Protein AF-A0A172ZGM7-F1 (afdb_monomer)

Nearest PDB structures (foldseek):
  8orq-assembly1_B  TM=3.230E-01  e=8.496E-01  Pyrococcus furiosus DSM 3638
  8cro-assembly1_B  TM=3.079E-01  e=9.493E-01  Pyrococcus furiosus DSM 3638
  8rth-assembly1_A  TM=3.636E-01  e=2.575E+00  Trypanosoma brucei
  8p2i-assembly1_B  TM=3.150E-01  e=1.653E+00  Pyrococcus furiosus DSM 3638
  4fjc-assembly1_A  TM=3.738E-01  e=5.010E+00  Saccharomyces cerevisiae S288C

Foldseek 3Di:
DDDDDDDDDFDWDWDWKFFDDVATEIDTWTATLLQWIPPVATAHLVVVLVCLVVVRIFLDDDAQGWYHFPPFAIKGFHDWDWDDHSVRVSVVSVVRSCVSHVPSPNRDDQDPVNVVVCVVVVNTDDDDDWDWDAPDPVDRDTFTWDWGWWWFDDPNAIETWIWIQTLVQWIWTDAPVDIDIDGLVCLVVCVVVVRTFRAFDDFHWYAYGNTGITGIHGDDDGDGPVSVNVVSVVRNVVSNVVVVVVD

Sequence (247 aa):
MHKISRQKTIEGTTIPGFISNGEYMYINVHIFEDGMVNCWELVDMQGLSQKIELGWLTASVPERESILVFDLGSFRVLGGKWNYDQDGYYERIVNILHDLNPSMTNIYKMTLEEKMKMEQRRIIPLAEPEDFYVPSEEDYTPVRGDGSFIFMRREQQNYLVYLTVYQDGRIKCESTVFEEIFHIHELHDLFMEGVFFTEIHTPLRVVFDHLGEADIVSHGYAVNIEQKYDQLQAIYRRLNQKQDSKE

Secondary structure (DSSP, 8-state):
-----------EEEEEEEEESSSEEEEEEEEETTSEEESSSEEEHHHHHHHHHTTSEES---TT-EEEETTTEEEEEEEEEES--HHHHHHHHHHHHHHH-TT--S-----HHHHHHHHHHTPPP-----EEE-S-TTS--PEEEEEEEEEEEETTEEEEEEEEEETTSEEEEEETTEEEEEETTTHHHHHHTTSEE---SS-EEEEETTTEEEEEEEEEEE--HHHHHHHHHHHHHHHHHTTTT--

Solvent-accessible surface area (backbone atoms only — not comparable to full-atom values): 13807 Å² total; per-residue (Å²): 131,92,84,86,88,86,87,82,91,77,62,64,52,72,47,67,36,26,41,46,77,98,50,33,34,54,41,70,32,36,40,28,45,37,41,39,33,36,71,100,46,52,31,27,60,68,54,47,50,52,36,29,76,72,48,37,40,34,46,65,72,60,68,75,41,49,42,35,36,71,90,30,33,25,29,31,30,74,42,68,53,56,70,33,56,63,68,54,43,51,52,50,52,52,51,51,38,35,73,66,22,77,82,70,60,77,57,52,73,83,48,70,68,56,52,54,52,26,60,78,66,70,54,77,63,82,76,84,88,71,48,64,48,66,89,36,89,91,56,84,58,68,47,49,30,49,67,51,52,43,35,37,51,54,99,92,43,34,32,54,34,52,38,36,37,24,53,89,37,44,30,42,39,58,48,94,87,50,77,48,79,49,44,64,87,49,51,65,55,38,44,76,74,53,34,36,52,51,76,44,94,55,79,38,66,33,33,38,53,85,31,31,36,33,31,31,28,60,43,91,54,58,42,51,63,67,61,48,52,52,49,58,54,47,48,42,52,49,52,53,55,58,56,78,75,74,119

Structure (mmCIF, N/CA/C/O backbone):
data_AF-A0A172ZGM7-F1
#
_entry.id   AF-A0A172ZGM7-F1
#
loop_
_atom_site.group_PDB
_atom_site.id
_atom_site.type_symbol
_atom_site.label_atom_id
_atom_site.label_alt_id
_atom_site.label_comp_id
_atom_site.label_asym_id
_atom_site.label_entity_id
_atom_site.label_seq_id
_atom_site.pdbx_PDB_ins_code
_atom_site.Cartn_x
_atom_site.Cartn_y
_atom_site.Cartn_z
_atom_site.occupancy
_atom_site.B_iso_or_equiv
_atom_site.auth_seq_id
_atom_site.auth_comp_id
_atom_site.auth_asym_id
_atom_site.auth_atom_id
_atom_site.pdbx_PDB_model_num
ATOM 1 N N . MET A 1 1 ? -9.416 10.442 40.006 1.00 76.31 1 MET A N 1
ATOM 2 C CA . MET A 1 1 ? -10.268 9.361 39.463 1.00 76.31 1 MET A CA 1
ATOM 3 C C . MET A 1 1 ? -9.382 8.290 38.857 1.00 76.31 1 MET A C 1
ATOM 5 O O . MET A 1 1 ? -8.377 8.640 38.247 1.00 76.31 1 MET A O 1
ATOM 9 N N . HIS A 1 2 ? -9.742 7.021 39.048 1.00 91.12 2 HIS A N 1
ATOM 10 C CA . HIS A 1 2 ? -9.129 5.888 38.354 1.00 91.12 2 HIS A CA 1
ATOM 11 C C . HIS A 1 2 ? -9.406 5.988 36.842 1.00 91.12 2 HIS A C 1
ATOM 13 O O . HIS A 1 2 ? -10.467 6.475 36.452 1.00 91.12 2 HIS A O 1
ATOM 19 N N . LYS A 1 3 ? -8.442 5.598 36.002 1.00 90.50 3 LYS A N 1
ATOM 20 C CA . LYS A 1 3 ? -8.537 5.664 34.535 1.00 90.50 3 LYS A CA 1
ATOM 21 C C . LYS A 1 3 ? -8.511 4.244 33.970 1.00 90.50 3 LYS A C 1
ATOM 23 O O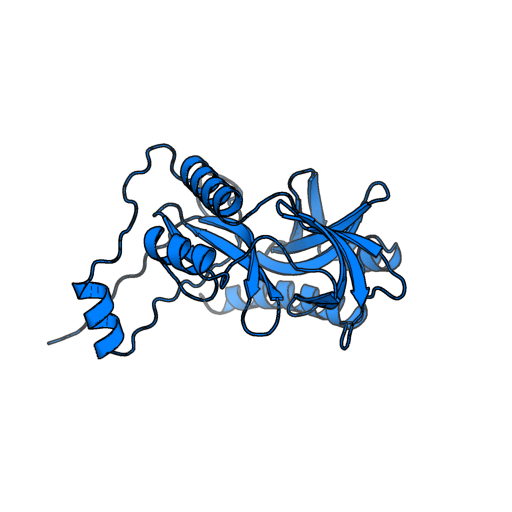 . LYS A 1 3 ? -7.691 3.449 34.412 1.00 90.50 3 LYS A O 1
ATOM 28 N N . ILE A 1 4 ? -9.371 3.970 32.993 1.00 93.19 4 ILE A N 1
ATOM 29 C CA . ILE A 1 4 ? -9.484 2.689 32.278 1.00 93.19 4 ILE A CA 1
ATOM 30 C C . ILE A 1 4 ? -9.528 2.946 30.763 1.00 93.19 4 ILE A C 1
ATOM 32 O O . ILE A 1 4 ? -9.848 4.063 30.348 1.00 93.19 4 ILE A O 1
ATOM 36 N N . SER A 1 5 ? -9.227 1.935 29.947 1.00 86.38 5 SER A N 1
ATOM 37 C CA . SER A 1 5 ? -9.270 1.994 28.477 1.00 86.38 5 SER A CA 1
ATOM 38 C C . SER A 1 5 ? -9.872 0.716 27.874 1.00 86.38 5 SER A C 1
ATOM 40 O O . SER A 1 5 ? -9.925 -0.322 28.531 1.00 86.38 5 SER A O 1
ATOM 42 N N . ARG A 1 6 ? -10.342 0.804 26.622 1.00 89.69 6 ARG A N 1
ATOM 43 C CA . ARG A 1 6 ? -10.829 -0.316 25.795 1.00 89.69 6 ARG A CA 1
ATOM 44 C C . ARG A 1 6 ? -10.191 -0.218 24.407 1.00 89.69 6 ARG A C 1
ATOM 46 O O . ARG A 1 6 ? -10.051 0.892 23.902 1.00 89.69 6 ARG A O 1
ATOM 53 N N . GLN A 1 7 ? -9.866 -1.353 23.793 1.00 86.25 7 GLN A N 1
ATOM 54 C CA . GLN A 1 7 ? -9.440 -1.456 22.391 1.00 86.25 7 GLN A CA 1
ATOM 55 C C . GLN A 1 7 ? -10.556 -2.081 21.534 1.00 86.25 7 GLN A C 1
ATOM 57 O O . GLN A 1 7 ? -11.406 -2.804 22.058 1.00 86.25 7 GLN A O 1
ATOM 62 N N . LYS A 1 8 ? -10.588 -1.763 20.236 1.00 89.38 8 LYS A N 1
ATOM 63 C CA . LYS A 1 8 ? -11.513 -2.332 19.244 1.00 89.38 8 LYS A CA 1
ATOM 64 C C . LYS A 1 8 ? -10.731 -2.585 17.951 1.00 89.38 8 LYS A C 1
ATOM 66 O O . LYS A 1 8 ? -10.010 -1.690 17.525 1.00 89.38 8 LYS A O 1
ATOM 71 N N . THR A 1 9 ? -10.915 -3.755 17.344 1.00 90.69 9 THR A N 1
ATOM 72 C CA . THR A 1 9 ? -10.462 -4.047 15.975 1.00 90.69 9 THR A CA 1
ATOM 73 C C . THR A 1 9 ? -11.501 -3.546 14.978 1.00 90.69 9 THR A C 1
ATOM 75 O O . THR A 1 9 ? -12.703 -3.700 15.210 1.00 90.69 9 THR A O 1
ATOM 78 N N . ILE A 1 10 ? -11.033 -2.911 13.910 1.00 94.69 10 ILE A N 1
ATOM 79 C CA . ILE A 1 10 ? -11.851 -2.398 12.812 1.00 94.69 10 ILE A CA 1
ATOM 80 C C . ILE A 1 10 ? -11.187 -2.896 11.537 1.00 94.69 10 ILE A C 1
ATOM 82 O O . ILE A 1 10 ? -9.993 -2.662 11.348 1.00 94.69 10 ILE A O 1
ATOM 86 N N . GLU A 1 11 ? -11.932 -3.634 10.723 1.00 95.06 11 GLU A N 1
ATOM 87 C CA . GLU A 1 11 ? -11.411 -4.150 9.463 1.00 95.06 11 GLU A CA 1
ATOM 88 C C . GLU A 1 11 ? -11.269 -3.032 8.434 1.00 95.06 11 GLU A C 1
ATOM 90 O O . GLU A 1 11 ? -11.879 -1.964 8.530 1.00 95.06 11 GLU A O 1
ATOM 95 N N . GLY A 1 12 ? -10.416 -3.265 7.450 1.00 96.69 12 GLY A N 1
ATOM 96 C CA . GLY A 1 12 ? -10.124 -2.289 6.427 1.00 96.69 12 GLY A CA 1
ATOM 97 C C . GLY A 1 12 ? -9.372 -2.906 5.267 1.00 96.69 12 GLY A C 1
ATOM 98 O O . GLY A 1 12 ? -9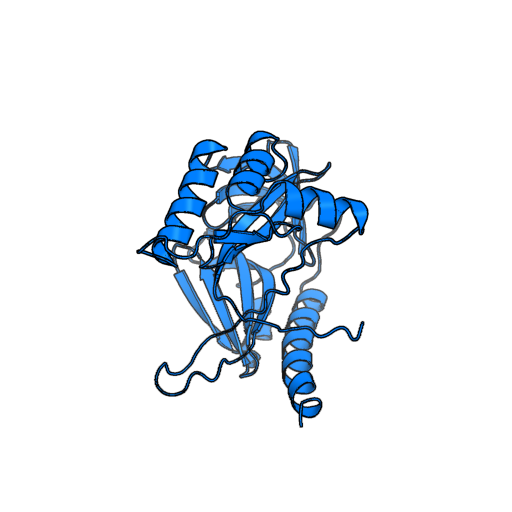.078 -4.097 5.249 1.00 96.69 12 GLY A O 1
ATOM 99 N N . THR A 1 13 ? -9.051 -2.063 4.302 1.00 96.31 13 THR A N 1
ATOM 100 C CA . THR A 1 13 ? -8.233 -2.419 3.145 1.00 96.31 13 THR A CA 1
ATOM 101 C C . THR A 1 13 ? -7.257 -1.294 2.839 1.00 96.31 13 THR A C 1
ATOM 103 O O . THR A 1 13 ? -7.209 -0.280 3.544 1.00 96.31 13 THR A O 1
ATOM 106 N N . THR A 1 14 ? -6.469 -1.456 1.786 1.00 96.38 14 THR A N 1
ATOM 107 C CA . THR A 1 14 ? -5.496 -0.463 1.354 1.00 96.38 14 THR A CA 1
ATOM 108 C C . THR A 1 14 ? -5.728 -0.024 -0.078 1.00 96.38 14 THR A C 1
ATOM 110 O O . THR A 1 14 ? -6.121 -0.811 -0.932 1.00 96.38 14 THR A O 1
ATOM 113 N N . ILE A 1 15 ? -5.411 1.235 -0.351 1.00 97.00 15 ILE A N 1
ATOM 114 C CA . ILE A 1 15 ? -5.156 1.737 -1.700 1.00 97.00 15 ILE A CA 1
ATOM 115 C C . ILE A 1 15 ? -3.797 2.440 -1.691 1.00 97.00 15 ILE A C 1
ATOM 117 O O . ILE A 1 15 ? -3.478 3.123 -0.715 1.00 97.00 15 ILE A O 1
ATOM 121 N N . PRO A 1 16 ? -2.963 2.299 -2.725 1.00 97.69 16 PRO A N 1
ATOM 122 C CA . PRO A 1 16 ? -1.724 3.057 -2.786 1.00 97.69 16 PRO A CA 1
ATOM 123 C C . PRO A 1 16 ? -1.977 4.556 -2.953 1.00 97.69 16 PRO A C 1
ATOM 125 O O . PRO A 1 16 ? -2.944 4.973 -3.583 1.00 97.69 16 PRO A O 1
ATOM 128 N N . GLY A 1 17 ? -1.058 5.367 -2.434 1.00 98.12 17 GLY A N 1
ATOM 129 C CA . GLY A 1 17 ? -1.036 6.815 -2.618 1.00 98.12 17 GLY A CA 1
ATOM 130 C C . GLY A 1 17 ? 0.344 7.401 -2.338 1.00 98.12 17 GLY A C 1
ATOM 131 O O . GLY A 1 17 ? 1.245 6.706 -1.867 1.00 98.12 17 GLY A O 1
ATOM 132 N N . PHE A 1 18 ? 0.508 8.694 -2.608 1.00 98.44 18 PHE A N 1
ATOM 133 C CA . PHE A 1 18 ? 1.742 9.426 -2.333 1.00 98.44 18 PHE A CA 1
ATOM 134 C C . PHE A 1 18 ? 1.519 10.489 -1.261 1.00 98.44 18 PHE A C 1
ATOM 136 O O . PHE A 1 18 ? 0.657 11.354 -1.421 1.00 98.44 18 PHE A O 1
ATOM 143 N N . ILE A 1 19 ? 2.329 10.476 -0.202 1.00 98.12 19 ILE A N 1
ATOM 144 C CA . ILE A 1 19 ? 2.449 11.627 0.699 1.00 98.12 19 ILE A CA 1
ATOM 145 C C . ILE A 1 19 ? 3.439 12.617 0.092 1.00 98.12 19 ILE A C 1
ATOM 147 O O . ILE A 1 19 ? 4.590 12.260 -0.139 1.00 98.12 19 ILE A O 1
ATOM 151 N N . SER A 1 20 ? 2.999 13.850 -0.146 1.00 96.44 20 SER A N 1
ATOM 152 C CA . SER A 1 20 ? 3.825 14.958 -0.624 1.00 96.44 20 SER A CA 1
ATOM 153 C C . SER A 1 20 ? 4.220 15.847 0.553 1.00 96.44 20 SER A C 1
ATOM 155 O O . SER A 1 20 ? 3.434 16.660 1.043 1.00 96.44 20 SER A O 1
ATOM 157 N N . ASN A 1 21 ? 5.455 15.680 1.025 1.00 90.94 21 ASN A N 1
ATOM 158 C CA . ASN A 1 21 ? 6.019 16.469 2.124 1.00 90.94 21 ASN A CA 1
ATOM 159 C C . ASN A 1 21 ? 7.475 16.859 1.823 1.00 90.94 21 ASN A C 1
ATOM 161 O O . ASN A 1 21 ? 8.400 16.522 2.559 1.00 90.94 21 ASN A O 1
ATOM 165 N N . GLY A 1 22 ? 7.683 17.511 0.676 1.00 85.88 22 GLY A N 1
ATOM 166 C CA . GLY A 1 22 ? 9.006 17.825 0.117 1.00 85.88 22 GLY A CA 1
ATOM 167 C C . GLY A 1 22 ? 9.574 16.724 -0.786 1.00 85.88 22 GLY A C 1
ATOM 168 O O . GLY A 1 22 ? 10.311 17.029 -1.715 1.00 85.88 22 GLY A O 1
ATOM 169 N N . GLU A 1 23 ? 9.164 15.476 -0.563 1.00 89.19 23 GLU A N 1
ATOM 170 C CA . GLU A 1 23 ? 9.349 14.319 -1.449 1.00 89.19 23 GLU A CA 1
ATOM 171 C C . GLU A 1 23 ? 8.001 13.591 -1.604 1.00 89.19 23 GLU A C 1
ATOM 173 O O . GLU A 1 23 ? 7.101 13.803 -0.786 1.00 89.19 23 GLU A O 1
ATOM 178 N N . TYR A 1 24 ? 7.857 12.734 -2.625 1.00 97.38 24 TYR A N 1
ATOM 179 C CA . TYR A 1 24 ? 6.651 11.921 -2.832 1.00 97.38 24 TYR A CA 1
ATOM 180 C C . TYR A 1 24 ? 6.865 10.512 -2.284 1.00 97.38 24 TYR A C 1
ATOM 182 O O . TYR A 1 24 ? 7.533 9.688 -2.904 1.00 97.38 24 TYR A O 1
ATOM 190 N N . MET A 1 25 ? 6.296 10.219 -1.120 1.00 97.75 25 MET A N 1
ATOM 191 C CA . MET A 1 25 ? 6.455 8.926 -0.455 1.00 97.75 25 MET A CA 1
ATOM 192 C C . MET A 1 25 ? 5.313 7.985 -0.822 1.00 97.75 25 MET A C 1
ATOM 194 O O . MET A 1 25 ? 4.167 8.263 -0.477 1.00 97.75 25 MET A O 1
ATOM 198 N N . TYR A 1 26 ? 5.624 6.877 -1.496 1.00 98.12 26 TYR A N 1
ATOM 199 C CA . TYR A 1 26 ? 4.646 5.844 -1.832 1.00 98.12 26 TYR A CA 1
ATOM 200 C C . TYR A 1 26 ? 4.264 5.054 -0.582 1.00 98.12 26 TYR A C 1
ATOM 202 O O . TYR A 1 26 ? 5.131 4.518 0.114 1.00 98.12 26 TYR A O 1
ATOM 210 N N . ILE A 1 27 ? 2.968 4.995 -0.295 1.00 97.12 27 ILE A N 1
ATOM 211 C CA . ILE A 1 27 ? 2.421 4.350 0.895 1.00 97.12 27 ILE A CA 1
ATOM 212 C C . ILE A 1 27 ? 1.175 3.540 0.553 1.00 97.12 27 ILE A C 1
ATOM 214 O O . ILE A 1 27 ? 0.461 3.855 -0.397 1.00 97.12 27 ILE A O 1
ATOM 218 N N . ASN A 1 28 ? 0.866 2.564 1.403 1.00 96.88 28 ASN A N 1
ATOM 219 C CA . ASN A 1 28 ? -0.489 2.043 1.520 1.00 96.88 28 ASN A CA 1
ATOM 220 C C . ASN A 1 28 ? -1.313 3.023 2.367 1.00 96.88 28 ASN A C 1
ATOM 222 O O . ASN A 1 28 ? -1.002 3.274 3.535 1.00 96.88 28 ASN A O 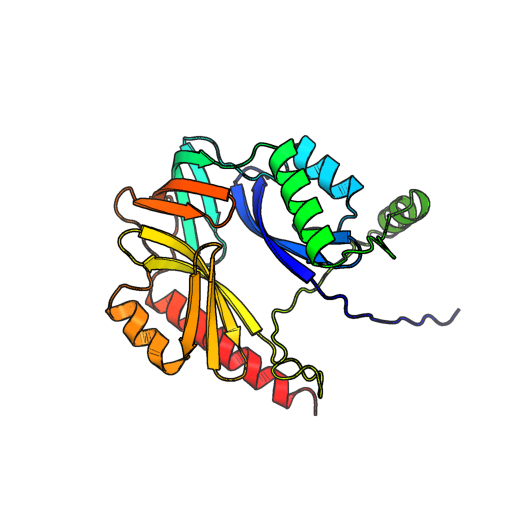1
ATOM 226 N N . VAL A 1 29 ? -2.352 3.606 1.775 1.00 97.94 29 VAL A N 1
ATOM 227 C CA . VAL A 1 29 ? -3.388 4.355 2.489 1.00 97.94 29 VAL A CA 1
ATOM 228 C C . VAL A 1 29 ? -4.387 3.343 3.029 1.00 97.94 29 VAL A C 1
ATOM 230 O O . VAL A 1 29 ? -5.054 2.665 2.252 1.00 97.94 29 VAL A O 1
ATOM 233 N N . HIS A 1 30 ? -4.491 3.238 4.351 1.00 98.06 30 HIS A N 1
ATOM 234 C CA . HIS A 1 30 ? -5.395 2.280 4.990 1.00 98.06 30 HIS A CA 1
ATOM 235 C C . HIS A 1 30 ? -6.773 2.911 5.158 1.00 98.06 30 HIS A C 1
ATOM 237 O O . HIS A 1 30 ? -6.877 4.010 5.703 1.00 98.06 30 HIS A O 1
ATOM 243 N N . ILE A 1 31 ? -7.814 2.219 4.712 1.00 98.25 31 ILE A N 1
ATOM 244 C CA . ILE A 1 31 ? -9.210 2.651 4.762 1.00 98.25 31 ILE A CA 1
ATOM 245 C C . ILE A 1 31 ? -9.958 1.651 5.633 1.00 98.25 31 ILE A C 1
ATOM 247 O O . ILE A 1 31 ? -9.987 0.466 5.312 1.00 98.25 31 ILE A O 1
ATOM 251 N N . PHE A 1 32 ? -10.549 2.120 6.726 1.00 97.94 32 PHE A N 1
ATOM 252 C CA . PHE A 1 32 ? -11.284 1.283 7.670 1.00 97.94 32 PHE A CA 1
ATOM 253 C C . PHE A 1 32 ? -12.793 1.340 7.407 1.00 97.94 32 PHE A C 1
ATOM 255 O O . PHE A 1 32 ? -13.307 2.352 6.927 1.00 97.94 32 PHE A O 1
ATOM 262 N N . GLU A 1 33 ? -13.519 0.273 7.753 1.00 97.56 33 GLU A N 1
ATOM 263 C CA . GLU A 1 33 ? -14.978 0.164 7.553 1.00 97.56 33 GLU A CA 1
ATOM 264 C C . GLU A 1 33 ? -15.785 1.269 8.263 1.00 97.56 33 GLU A C 1
ATOM 266 O O . GLU A 1 33 ? -16.913 1.576 7.87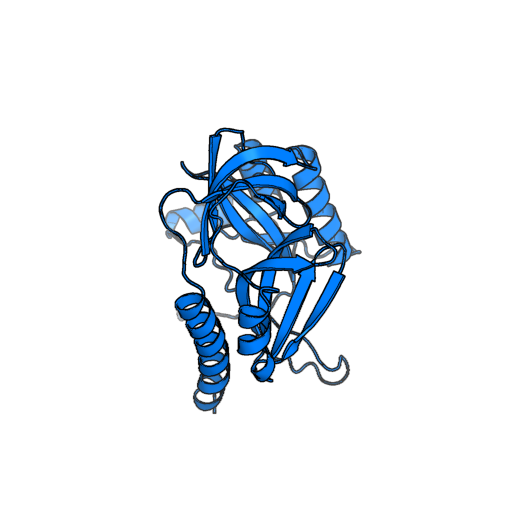5 1.00 97.56 33 GLU A O 1
ATOM 271 N N . ASP A 1 34 ? -15.217 1.900 9.293 1.00 97.31 34 ASP A N 1
ATOM 272 C CA . ASP A 1 34 ? -15.822 3.022 10.012 1.00 97.31 34 ASP A CA 1
ATOM 273 C C . ASP A 1 34 ? -15.545 4.381 9.346 1.00 97.31 34 ASP A C 1
ATOM 275 O O . ASP A 1 34 ? -15.881 5.424 9.902 1.00 97.31 34 ASP A O 1
ATOM 279 N N . GLY A 1 35 ? -14.944 4.399 8.155 1.00 97.38 35 GLY A N 1
ATOM 280 C CA . GLY A 1 35 ? -14.632 5.611 7.400 1.00 97.38 35 GLY A CA 1
ATOM 281 C C . GLY A 1 35 ? -13.478 6.434 7.967 1.00 97.38 35 GLY A C 1
ATOM 282 O O . GLY A 1 35 ? -13.289 7.584 7.561 1.00 97.38 35 GLY A O 1
ATOM 283 N N . MET A 1 36 ? -12.698 5.869 8.891 1.00 97.44 36 MET A N 1
ATOM 284 C CA . MET A 1 36 ? -11.391 6.414 9.234 1.00 97.44 36 MET A CA 1
ATOM 285 C C . MET A 1 36 ? -10.357 5.991 8.190 1.00 97.44 36 MET A C 1
ATOM 287 O O . MET A 1 36 ? -10.395 4.884 7.655 1.00 97.44 36 MET A O 1
ATOM 291 N N . VAL A 1 37 ? -9.401 6.874 7.911 1.00 97.94 37 VAL A N 1
ATOM 292 C CA . VAL A 1 37 ? -8.335 6.640 6.933 1.00 97.94 37 VAL A CA 1
ATOM 293 C C . VAL A 1 37 ? -6.988 6.981 7.551 1.00 97.94 37 VAL A C 1
ATOM 295 O O . VAL A 1 37 ? -6.816 8.054 8.128 1.00 97.94 37 VAL A O 1
ATOM 298 N N . ASN A 1 38 ? -6.021 6.071 7.438 1.00 97.25 38 ASN A N 1
ATOM 299 C CA . ASN A 1 38 ? -4.657 6.272 7.914 1.00 97.25 38 ASN A CA 1
ATOM 300 C C . ASN A 1 38 ? -3.708 6.548 6.742 1.00 97.25 38 ASN A C 1
ATOM 302 O O . ASN A 1 38 ? -3.380 5.649 5.964 1.00 97.25 38 ASN A O 1
ATOM 306 N N . CYS A 1 39 ? -3.232 7.790 6.662 1.00 95.12 39 CYS A N 1
ATOM 307 C CA . CYS A 1 39 ? -2.254 8.272 5.682 1.00 95.12 39 CYS A CA 1
ATOM 308 C C . CYS A 1 39 ? -1.133 9.047 6.409 1.00 95.12 39 CYS A C 1
ATOM 310 O O . CYS A 1 39 ? -1.024 10.267 6.295 1.00 95.12 39 CYS A O 1
ATOM 312 N N . TRP A 1 40 ? -0.359 8.314 7.228 1.00 91.25 40 TRP A N 1
ATOM 313 C CA . TRP A 1 40 ? 0.532 8.761 8.329 1.00 91.25 40 TRP A CA 1
ATOM 314 C C . TRP A 1 40 ? -0.166 9.273 9.583 1.00 91.25 40 TRP A C 1
ATOM 316 O O . TRP A 1 40 ? 0.369 9.142 10.682 1.00 91.25 40 TRP A O 1
ATOM 326 N N . GLU A 1 41 ? -1.356 9.833 9.427 1.00 90.06 41 GLU A N 1
ATOM 327 C CA . GLU A 1 41 ? -2.224 10.218 10.528 1.00 90.06 41 GLU A CA 1
ATOM 328 C C . GLU A 1 41 ? -3.603 9.619 10.295 1.00 90.06 41 GLU A C 1
ATOM 330 O O . GLU A 1 41 ? -4.075 9.547 9.154 1.00 90.06 41 GLU A O 1
ATOM 335 N N . LEU A 1 42 ? -4.252 9.217 11.385 1.00 95.00 42 LEU A N 1
ATOM 336 C CA . LEU A 1 42 ? -5.616 8.722 11.347 1.00 95.00 42 LEU A CA 1
ATOM 337 C C . LEU A 1 42 ? -6.589 9.909 11.281 1.00 95.00 42 LEU A C 1
ATOM 339 O O . LEU A 1 42 ? -6.694 10.694 12.227 1.00 95.00 42 LEU A O 1
ATOM 343 N N . VAL A 1 43 ? -7.303 10.035 10.165 1.00 95.56 43 VAL A N 1
ATOM 344 C CA . VAL A 1 43 ? -8.256 11.119 9.892 1.00 95.56 43 VAL A CA 1
ATOM 345 C C . VAL A 1 43 ? -9.632 10.571 9.533 1.00 95.56 43 VAL A C 1
ATOM 347 O O . VAL A 1 43 ? -9.758 9.444 9.067 1.00 95.56 43 VAL A O 1
ATOM 350 N N . ASP A 1 44 ? -10.667 11.380 9.746 1.00 96.81 44 ASP A N 1
ATOM 351 C CA . ASP A 1 44 ? -11.993 11.114 9.187 1.00 96.81 44 ASP A CA 1
ATOM 352 C C . ASP A 1 44 ? -12.058 11.527 7.704 1.00 96.81 44 ASP A C 1
ATOM 354 O O . ASP A 1 44 ? -11.167 12.205 7.186 1.00 96.81 44 ASP A O 1
ATOM 358 N N . MET A 1 45 ? -13.147 11.174 7.016 1.00 97.25 45 MET A N 1
ATOM 359 C CA . MET A 1 45 ? -13.338 11.501 5.592 1.00 97.25 45 MET A CA 1
ATOM 360 C C . MET A 1 45 ? -13.268 13.002 5.273 1.00 97.25 45 MET A C 1
ATOM 362 O O . MET A 1 45 ? -12.902 13.377 4.158 1.00 97.25 45 MET A O 1
ATOM 366 N N . GLN A 1 46 ? -13.599 13.875 6.232 1.00 96.12 46 GLN A N 1
ATOM 367 C CA . GLN A 1 46 ? -13.444 15.321 6.063 1.00 96.12 46 GLN A CA 1
ATOM 368 C C . GLN A 1 46 ? -11.965 15.727 6.108 1.00 96.12 46 GLN A C 1
ATOM 370 O O . GLN A 1 46 ? -11.518 16.503 5.265 1.00 96.12 46 GLN A O 1
ATOM 375 N N . GLY A 1 47 ? -11.203 15.217 7.080 1.00 95.94 47 GLY A N 1
ATOM 376 C CA . GLY A 1 47 ? -9.762 15.445 7.167 1.00 95.94 47 GLY A CA 1
ATOM 377 C C . GLY A 1 47 ? -9.003 14.866 5.972 1.00 95.94 47 GLY A C 1
ATOM 378 O O . GLY A 1 47 ? -8.051 15.485 5.500 1.00 95.94 47 GLY A O 1
ATOM 379 N N . LEU A 1 48 ? -9.459 13.732 5.435 1.00 97.75 48 LEU A N 1
ATOM 380 C CA . LEU A 1 48 ? -8.927 13.161 4.200 1.00 97.75 48 LEU A CA 1
ATOM 381 C C . LEU A 1 48 ? -9.115 14.106 3.005 1.00 97.75 48 LEU A C 1
ATOM 383 O O . LEU A 1 48 ? -8.136 14.394 2.321 1.00 97.75 48 LEU A O 1
ATOM 387 N N . SER A 1 49 ? -10.338 14.615 2.785 1.00 97.94 49 SER A N 1
ATOM 388 C CA . SER A 1 49 ? -10.634 15.577 1.705 1.00 97.94 49 SER A CA 1
ATOM 389 C C . SER A 1 49 ? -9.678 16.766 1.764 1.00 97.94 49 SER A C 1
ATOM 391 O O . SER A 1 49 ? -9.017 17.090 0.786 1.00 97.94 49 SER A O 1
ATOM 393 N N . GLN A 1 50 ? -9.495 17.334 2.959 1.00 96.94 50 GLN A N 1
ATOM 394 C CA . GLN A 1 50 ? -8.583 18.457 3.178 1.00 96.94 50 GLN A CA 1
ATOM 395 C C . GLN A 1 50 ? -7.127 18.106 2.850 1.00 96.94 50 GLN A C 1
ATOM 397 O O . GLN A 1 50 ? -6.430 18.905 2.228 1.00 96.94 50 GLN A O 1
ATOM 402 N N . LYS A 1 51 ? -6.645 16.919 3.246 1.00 97.31 51 LYS A N 1
ATOM 403 C CA . LYS A 1 51 ? -5.284 16.469 2.910 1.00 97.31 51 LYS A CA 1
ATOM 404 C C . LYS A 1 51 ? -5.099 16.297 1.399 1.00 97.31 51 LYS A C 1
ATOM 406 O O . LYS A 1 51 ? -4.033 16.640 0.892 1.00 97.31 51 LYS A O 1
ATOM 411 N N . ILE A 1 52 ? -6.110 15.808 0.684 1.00 98.19 52 ILE A N 1
ATOM 412 C CA . ILE A 1 52 ? -6.055 15.656 -0.776 1.00 98.19 52 ILE A CA 1
ATOM 413 C C . ILE A 1 52 ? -6.098 17.021 -1.471 1.00 98.19 52 ILE A C 1
ATOM 415 O O . ILE A 1 52 ? -5.239 17.297 -2.307 1.00 98.19 52 ILE A O 1
ATOM 419 N N . GLU A 1 53 ? -7.020 17.905 -1.079 1.00 97.19 53 GLU A N 1
ATOM 420 C CA . GLU A 1 53 ? -7.155 19.274 -1.606 1.00 97.19 53 GLU A CA 1
ATOM 421 C C . GLU A 1 53 ? -5.860 20.085 -1.443 1.00 97.19 53 GLU A C 1
ATOM 423 O O . GLU A 1 53 ? -5.425 20.772 -2.368 1.00 97.19 53 GLU A O 1
ATOM 428 N N . LEU A 1 54 ? -5.198 19.962 -0.287 1.00 96.25 54 LEU A N 1
ATOM 429 C CA . LEU A 1 54 ? -3.911 20.609 -0.005 1.00 96.25 54 LEU A CA 1
ATOM 430 C C . LEU A 1 54 ? -2.727 19.968 -0.748 1.00 96.25 54 LEU A C 1
ATOM 432 O O . LEU A 1 54 ? -1.606 20.466 -0.650 1.00 96.25 54 LEU A O 1
ATOM 436 N N . GLY A 1 55 ? -2.952 18.860 -1.456 1.00 96.00 55 GLY A N 1
ATOM 437 C CA . GLY A 1 55 ? -1.916 18.100 -2.149 1.00 96.00 55 GLY A CA 1
ATOM 438 C C . GLY A 1 55 ? -0.990 17.318 -1.218 1.00 96.00 55 GLY A C 1
ATOM 439 O O . GLY A 1 55 ? 0.016 16.805 -1.691 1.00 96.00 55 GLY A O 1
ATOM 440 N N . TRP A 1 56 ? -1.313 17.209 0.078 1.00 97.31 56 TRP A N 1
ATOM 441 C CA . TRP A 1 56 ? -0.550 16.413 1.047 1.00 97.31 56 TRP A CA 1
ATOM 442 C C . TRP A 1 56 ? -0.619 14.922 0.724 1.00 97.31 56 TRP A C 1
ATOM 444 O O . TRP A 1 56 ? 0.385 14.226 0.826 1.00 97.31 56 TRP A O 1
ATOM 454 N N . LEU A 1 57 ? -1.798 14.434 0.334 1.00 98.38 57 LEU A N 1
ATOM 455 C CA . LEU A 1 57 ? -1.998 13.088 -0.195 1.00 98.38 57 LEU A CA 1
ATOM 456 C C . LEU A 1 57 ? -2.414 13.201 -1.665 1.00 98.38 57 LEU A C 1
ATOM 458 O O . LEU A 1 57 ? -3.352 13.925 -1.982 1.00 98.38 57 LEU A O 1
ATOM 462 N N . THR A 1 58 ? -1.738 12.491 -2.562 1.00 98.06 58 THR A N 1
ATOM 463 C CA . THR A 1 58 ? -1.992 12.570 -4.008 1.00 98.06 58 THR A CA 1
ATOM 464 C C . THR A 1 58 ? -1.868 11.210 -4.689 1.00 98.06 58 THR A C 1
ATOM 466 O O . THR A 1 58 ? -1.220 10.299 -4.178 1.00 98.06 58 THR A O 1
ATOM 469 N N . ALA A 1 59 ? -2.490 11.083 -5.859 1.00 97.88 59 ALA A N 1
ATOM 470 C CA . ALA A 1 59 ? -2.470 9.897 -6.716 1.00 97.88 59 ALA A CA 1
ATOM 471 C C . ALA A 1 59 ? -1.465 9.996 -7.874 1.00 97.88 59 ALA A C 1
ATOM 473 O O . ALA A 1 59 ? -1.374 9.090 -8.700 1.00 97.88 59 ALA A O 1
ATOM 474 N N . SER A 1 60 ? -0.739 11.112 -7.970 1.00 97.69 60 SER A N 1
ATOM 475 C CA . SER A 1 60 ? 0.141 11.403 -9.099 1.00 97.69 60 SER A CA 1
ATOM 476 C C . SER A 1 60 ? 1.431 12.069 -8.648 1.00 97.69 60 SER A C 1
ATOM 478 O O . SER A 1 60 ? 1.442 12.826 -7.675 1.00 97.69 60 SER A O 1
ATOM 480 N N . VAL A 1 61 ? 2.504 11.821 -9.396 1.00 97.69 61 VAL A N 1
ATOM 481 C CA . VAL A 1 61 ? 3.801 12.469 -9.193 1.00 97.69 61 VAL A CA 1
ATOM 482 C C . VAL A 1 61 ? 4.198 13.215 -10.470 1.00 97.69 61 VAL A C 1
ATOM 484 O O . VAL A 1 61 ? 4.146 12.620 -11.556 1.00 97.69 61 VAL A O 1
ATOM 487 N N . PRO A 1 62 ? 4.565 14.508 -10.381 1.00 96.50 62 PRO A N 1
ATOM 488 C CA . PRO A 1 62 ? 5.021 15.279 -11.531 1.00 96.50 62 PRO A CA 1
ATOM 489 C C . PRO A 1 62 ? 6.300 14.715 -12.161 1.00 96.50 62 PRO A C 1
ATOM 491 O O . PRO A 1 62 ? 7.095 14.028 -11.522 1.00 96.50 62 PRO A O 1
ATOM 494 N N . GLU A 1 63 ? 6.537 15.055 -13.428 1.00 96.81 63 GLU A N 1
ATOM 495 C CA . GLU A 1 63 ? 7.803 14.735 -14.089 1.00 96.81 63 GLU A CA 1
ATOM 496 C C . GLU A 1 63 ? 8.988 15.359 -13.331 1.00 96.81 63 GLU A C 1
ATOM 498 O O . GLU A 1 63 ? 8.907 16.494 -12.860 1.00 96.81 63 GLU A O 1
ATOM 503 N N . ARG A 1 64 ? 10.118 14.643 -13.286 1.00 94.81 64 ARG A N 1
ATOM 504 C CA . ARG A 1 64 ? 11.406 15.023 -12.670 1.00 94.81 64 ARG A CA 1
ATOM 505 C C . ARG A 1 64 ? 11.437 15.009 -11.145 1.00 94.81 64 ARG A C 1
ATOM 507 O O . ARG A 1 64 ? 12.538 15.053 -10.584 1.00 94.81 64 ARG A O 1
ATOM 514 N N . GLU A 1 65 ? 10.284 14.878 -10.504 1.00 96.62 65 GLU A N 1
ATOM 515 C CA . GLU A 1 65 ? 10.180 14.587 -9.078 1.00 96.62 65 GLU A CA 1
ATOM 516 C C . GLU A 1 65 ? 10.585 13.138 -8.776 1.00 96.62 65 GLU A C 1
ATOM 518 O O . GLU A 1 65 ? 10.704 12.293 -9.674 1.00 96.62 65 GLU A O 1
ATOM 523 N N . SER A 1 66 ? 10.839 12.865 -7.498 1.00 95.62 66 SER A N 1
ATOM 524 C CA . SER A 1 66 ? 11.273 11.553 -7.015 1.00 95.62 66 SER A CA 1
ATOM 525 C C . SER A 1 66 ? 10.185 10.884 -6.183 1.00 95.62 66 SER A C 1
ATOM 527 O O . SER A 1 66 ? 9.605 11.505 -5.293 1.00 95.62 66 SER A O 1
ATOM 529 N N . ILE A 1 67 ? 9.963 9.601 -6.452 1.00 97.31 67 ILE A N 1
ATOM 530 C CA . ILE A 1 67 ? 9.167 8.687 -5.641 1.00 97.31 67 ILE A CA 1
ATOM 531 C C . ILE A 1 67 ? 10.101 7.997 -4.655 1.00 97.31 67 ILE A C 1
ATOM 533 O O . ILE A 1 67 ? 11.058 7.342 -5.064 1.00 97.31 67 ILE A O 1
ATOM 537 N N . LEU A 1 68 ? 9.794 8.099 -3.370 1.00 97.19 68 LEU A N 1
ATOM 538 C CA . LEU A 1 68 ? 10.440 7.351 -2.305 1.00 97.19 68 LEU A CA 1
ATOM 539 C C . LEU A 1 68 ? 9.552 6.168 -1.913 1.00 97.19 68 LEU A C 1
ATOM 541 O O . LEU A 1 68 ? 8.433 6.358 -1.442 1.00 97.19 68 LEU A O 1
ATOM 545 N N . VAL A 1 69 ? 10.064 4.951 -2.067 1.00 97.38 69 VAL A N 1
ATOM 546 C CA . VAL A 1 69 ? 9.411 3.729 -1.594 1.00 97.38 69 VAL A CA 1
ATOM 547 C C . VAL A 1 69 ? 10.217 3.196 -0.416 1.00 97.38 69 VAL A C 1
ATOM 549 O O . VAL A 1 69 ? 11.376 2.801 -0.576 1.00 97.38 69 VAL A O 1
ATOM 552 N N . PHE A 1 70 ? 9.617 3.221 0.775 1.00 93.19 70 PHE A N 1
ATOM 553 C CA . PHE A 1 70 ? 10.283 2.787 2.003 1.00 93.19 70 PHE A CA 1
ATOM 554 C C . PHE A 1 70 ? 10.762 1.332 1.886 1.00 93.19 70 PHE A C 1
ATOM 556 O O . PHE A 1 70 ? 10.049 0.480 1.356 1.00 93.19 70 PHE A O 1
ATOM 563 N N . ASP A 1 71 ? 11.986 1.070 2.348 1.00 93.31 71 ASP A N 1
ATOM 564 C CA . ASP A 1 71 ? 12.677 -0.222 2.234 1.00 93.31 71 ASP A CA 1
ATOM 565 C C . ASP A 1 71 ? 12.813 -0.782 0.803 1.00 93.31 71 ASP A C 1
ATOM 567 O O . ASP A 1 71 ? 12.976 -1.991 0.607 1.00 93.31 71 ASP A O 1
ATOM 571 N N . LEU A 1 72 ? 12.763 0.076 -0.220 1.00 97.00 72 LEU A N 1
ATOM 572 C CA . LEU A 1 7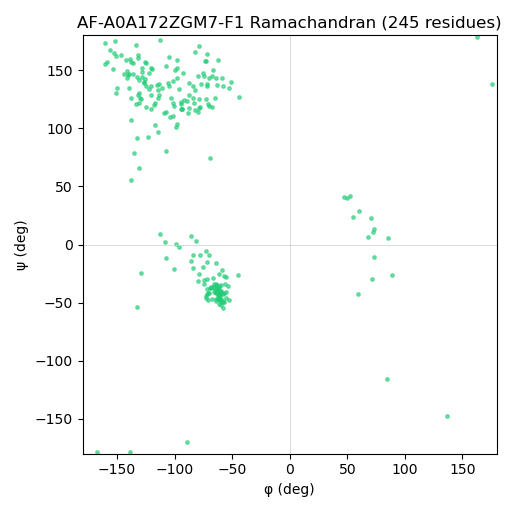2 ? 13.017 -0.324 -1.605 1.00 97.00 72 LEU A CA 1
ATOM 573 C C . LEU A 1 72 ? 13.975 0.633 -2.315 1.00 97.00 72 LEU A C 1
ATOM 575 O O . LEU A 1 72 ? 14.996 0.190 -2.837 1.00 97.00 72 LEU A O 1
ATOM 579 N N . GLY A 1 73 ? 13.691 1.935 -2.328 1.00 96.25 73 GLY A N 1
ATOM 580 C CA . GLY A 1 73 ? 14.535 2.886 -3.048 1.00 96.25 73 GLY A CA 1
ATOM 581 C C . GLY A 1 73 ? 13.887 4.235 -3.315 1.00 96.25 73 GLY A C 1
ATOM 582 O O . GLY A 1 73 ? 12.720 4.468 -3.000 1.00 96.25 73 GLY A O 1
ATOM 583 N N . SER A 1 74 ? 14.663 5.117 -3.939 1.00 96.56 74 SER A N 1
ATOM 584 C CA . SER A 1 74 ? 14.171 6.361 -4.525 1.00 96.56 74 SER A CA 1
ATOM 585 C C . SER A 1 74 ? 14.315 6.330 -6.047 1.00 96.56 74 SER A C 1
ATOM 587 O O . SER A 1 74 ? 15.307 5.837 -6.594 1.00 96.56 74 SER A O 1
ATOM 589 N N . PHE A 1 75 ? 13.289 6.817 -6.741 1.00 96.81 75 PHE A N 1
ATOM 590 C CA . PHE A 1 75 ? 13.140 6.687 -8.186 1.00 96.81 75 PHE A CA 1
ATOM 591 C C . PHE A 1 75 ? 12.650 7.994 -8.788 1.00 96.81 75 PHE A C 1
ATOM 593 O O . PHE A 1 75 ? 11.615 8.521 -8.390 1.00 96.81 75 PHE A O 1
ATOM 600 N N . ARG A 1 76 ? 13.364 8.517 -9.783 1.00 96.69 76 ARG A N 1
ATOM 601 C CA . ARG A 1 76 ? 12.942 9.726 -10.492 1.00 96.69 76 ARG A CA 1
ATOM 602 C C . ARG A 1 76 ? 11.917 9.380 -11.565 1.00 96.69 76 ARG A C 1
ATOM 604 O O . ARG A 1 76 ? 12.161 8.486 -12.374 1.00 96.69 76 ARG A O 1
ATOM 611 N N . VAL A 1 77 ? 10.828 10.143 -11.612 1.00 97.69 77 VAL A N 1
ATOM 612 C CA . VAL A 1 77 ? 9.802 10.060 -12.656 1.00 97.69 77 VAL A CA 1
ATOM 613 C C . VAL A 1 77 ? 10.282 10.787 -13.909 1.00 97.69 77 VAL A C 1
ATOM 615 O O . VAL A 1 77 ? 10.642 11.962 -13.864 1.00 97.69 77 VAL A O 1
ATOM 618 N N . LEU A 1 78 ? 10.283 10.094 -15.044 1.00 97.56 78 LEU A N 1
ATOM 619 C CA . LEU A 1 78 ? 10.637 10.643 -16.359 1.00 97.56 78 LEU A CA 1
ATOM 620 C C . LEU A 1 78 ? 9.403 10.981 -17.202 1.00 97.56 78 LEU A C 1
ATOM 622 O O . LEU A 1 78 ? 9.492 11.788 -18.120 1.00 97.56 78 LEU A O 1
ATOM 626 N N . GLY A 1 79 ? 8.263 10.374 -16.881 1.00 96.56 79 GLY A N 1
ATOM 627 C CA . GLY A 1 79 ? 6.966 10.635 -17.495 1.00 96.56 79 GLY A CA 1
ATOM 628 C C . GLY A 1 79 ? 5.922 9.671 -16.943 1.00 96.56 79 GLY A C 1
ATOM 629 O O . GLY A 1 79 ? 6.213 8.491 -16.767 1.00 96.56 79 GLY A O 1
ATOM 630 N N . GLY A 1 80 ? 4.715 10.159 -16.657 1.00 95.88 80 GLY A N 1
ATOM 631 C CA . GLY A 1 80 ? 3.659 9.363 -16.031 1.00 95.88 80 GLY A CA 1
ATOM 632 C C . GLY A 1 80 ? 2.300 9.573 -16.680 1.00 95.88 80 GLY A C 1
ATOM 633 O O . GLY A 1 80 ? 1.981 10.668 -17.144 1.00 95.88 80 GLY A O 1
ATOM 634 N N . LYS A 1 81 ? 1.500 8.510 -16.695 1.00 98.06 81 LYS A N 1
ATOM 635 C CA . LYS A 1 81 ? 0.074 8.536 -16.992 1.00 98.06 81 LYS A CA 1
ATOM 636 C C . LYS A 1 81 ? -0.657 8.067 -15.740 1.00 98.06 81 LYS A C 1
ATOM 638 O O . LYS A 1 81 ? -0.695 6.876 -15.445 1.00 98.06 81 LYS A O 1
ATOM 643 N N . TRP A 1 82 ? -1.212 9.028 -15.018 1.00 98.06 82 TRP A N 1
ATOM 644 C CA . TRP A 1 82 ? -1.928 8.799 -13.770 1.00 98.06 82 TRP A CA 1
ATOM 645 C C . TRP A 1 82 ? -3.436 8.765 -14.026 1.00 98.06 82 TRP A C 1
ATOM 647 O O . TRP A 1 82 ? -3.945 9.493 -14.879 1.00 98.06 82 TRP A O 1
ATOM 657 N N . ASN A 1 83 ? -4.137 7.892 -13.311 1.00 97.69 83 ASN A N 1
ATOM 658 C CA . ASN A 1 83 ? -5.556 7.604 -13.511 1.00 97.69 83 ASN A CA 1
ATOM 659 C C . ASN A 1 83 ? -6.475 8.600 -12.801 1.00 97.69 83 ASN A C 1
ATOM 661 O O . ASN A 1 83 ? -7.647 8.698 -13.162 1.00 97.69 83 ASN A O 1
ATOM 665 N N . TYR A 1 84 ? -5.957 9.316 -11.803 1.00 97.56 84 TYR A N 1
ATOM 666 C CA . TYR A 1 84 ? -6.750 10.169 -10.930 1.00 97.56 84 TYR A CA 1
ATOM 667 C C . TYR A 1 84 ? -6.141 11.561 -10.791 1.00 97.56 84 TYR A C 1
ATOM 669 O O . TYR A 1 84 ? -4.924 11.721 -10.665 1.00 97.56 84 TYR A O 1
ATOM 677 N N . ASP A 1 85 ? -7.017 12.557 -10.762 1.00 96.69 85 ASP A N 1
ATOM 678 C CA . ASP A 1 85 ? -6.769 13.846 -10.130 1.00 96.69 85 ASP A CA 1
ATOM 679 C C . ASP A 1 85 ? -7.202 13.795 -8.648 1.00 96.69 85 ASP A C 1
ATOM 681 O O . ASP A 1 85 ? -7.464 12.723 -8.095 1.00 96.69 85 ASP A O 1
ATOM 685 N N . GLN A 1 86 ? -7.234 14.950 -7.978 1.00 96.62 86 GLN A N 1
ATOM 686 C CA . GLN A 1 86 ? -7.628 15.048 -6.568 1.00 96.62 86 GLN A CA 1
ATOM 687 C C . GLN A 1 86 ? -9.057 14.527 -6.328 1.00 96.62 86 GLN A C 1
ATOM 689 O O . GLN A 1 86 ? -9.262 13.701 -5.435 1.00 96.62 86 GLN A O 1
ATOM 694 N N . ASP A 1 87 ? -10.018 14.962 -7.147 1.00 97.00 87 ASP A N 1
ATOM 695 C CA . ASP A 1 87 ? -11.432 14.602 -7.001 1.00 97.00 87 ASP A CA 1
ATOM 696 C C . ASP A 1 87 ? -11.657 13.114 -7.295 1.00 97.00 87 ASP A C 1
ATOM 698 O O . ASP A 1 87 ? -12.278 12.406 -6.498 1.00 97.00 87 ASP A O 1
ATOM 702 N N . GLY A 1 88 ? -11.086 12.607 -8.392 1.00 98.06 88 GLY A N 1
ATOM 703 C CA . GLY A 1 88 ? -11.197 11.202 -8.775 1.00 98.06 88 GLY A CA 1
ATOM 704 C C . GLY A 1 88 ? -10.543 10.255 -7.768 1.00 98.06 88 GLY A C 1
ATOM 705 O O . GLY A 1 88 ? -11.053 9.158 -7.530 1.00 98.06 88 GLY A O 1
ATOM 706 N N . TYR A 1 89 ? -9.444 10.669 -7.127 1.00 98.44 89 TYR A N 1
ATOM 707 C CA . TYR A 1 89 ? -8.806 9.860 -6.089 1.00 98.44 89 TYR A CA 1
ATOM 708 C C . TYR A 1 89 ? -9.649 9.805 -4.811 1.00 98.44 89 TYR A C 1
ATOM 710 O O . TYR A 1 89 ? -9.821 8.730 -4.232 1.00 98.44 89 TYR A O 1
ATOM 718 N N . TYR A 1 90 ? -10.236 10.933 -4.396 1.00 98.50 90 TYR A N 1
ATOM 719 C CA . TYR A 1 90 ? -11.170 10.952 -3.270 1.00 98.50 90 TYR A CA 1
ATOM 720 C C . TYR A 1 90 ? -12.405 10.084 -3.546 1.00 98.50 90 TYR A C 1
ATOM 722 O O . TYR A 1 90 ? -12.773 9.260 -2.707 1.00 98.50 90 TYR A O 1
ATOM 730 N N . GLU A 1 91 ? -13.004 10.196 -4.735 1.00 98.31 91 GLU A N 1
ATOM 731 C CA . GLU A 1 91 ? -14.142 9.365 -5.144 1.00 98.31 91 GLU A CA 1
ATOM 732 C C . GLU A 1 91 ? -13.786 7.873 -5.138 1.00 98.31 91 GLU A C 1
ATOM 734 O O . GLU A 1 91 ? -14.565 7.044 -4.664 1.00 98.31 91 GLU A O 1
ATOM 739 N N . ARG A 1 92 ? -12.579 7.508 -5.587 1.00 97.88 92 ARG A N 1
ATOM 740 C CA . ARG A 1 92 ? -12.106 6.121 -5.513 1.00 97.88 92 ARG A CA 1
ATOM 741 C C . ARG A 1 92 ? -12.046 5.612 -4.070 1.00 97.88 92 ARG A C 1
ATOM 743 O O . ARG A 1 92 ? -12.481 4.487 -3.830 1.00 97.88 92 ARG A O 1
ATOM 750 N N . ILE A 1 93 ? -11.553 6.414 -3.125 1.00 98.25 93 ILE A N 1
ATOM 751 C CA . ILE A 1 93 ? -11.521 6.045 -1.699 1.00 98.25 93 ILE A CA 1
ATOM 752 C C . ILE A 1 93 ? -12.943 5.893 -1.140 1.00 98.25 93 ILE A C 1
ATOM 754 O O . ILE A 1 93 ? -13.214 4.939 -0.413 1.00 98.25 93 ILE A O 1
ATOM 758 N N . VAL A 1 94 ? -13.868 6.783 -1.509 1.00 98.06 94 VAL A N 1
ATOM 759 C CA . VAL A 1 94 ? -15.285 6.673 -1.120 1.00 98.06 94 VAL A CA 1
ATOM 760 C C . VAL A 1 94 ? -15.909 5.380 -1.649 1.00 98.06 94 VAL A C 1
ATOM 762 O O . VAL A 1 94 ? -16.623 4.708 -0.909 1.00 98.06 94 VAL A O 1
ATOM 765 N N . ASN A 1 95 ? -15.611 4.995 -2.892 1.00 97.75 95 ASN A N 1
ATOM 766 C CA . ASN A 1 95 ? -16.098 3.741 -3.468 1.00 97.75 95 ASN A CA 1
ATOM 767 C C . ASN A 1 95 ? -15.548 2.518 -2.721 1.00 97.75 95 ASN A C 1
ATOM 769 O O . ASN A 1 95 ? -16.309 1.608 -2.416 1.00 97.75 95 ASN A O 1
ATOM 773 N N . ILE A 1 96 ? -14.265 2.525 -2.345 1.00 97.69 96 ILE A N 1
ATOM 774 C CA . ILE A 1 96 ? -13.681 1.461 -1.511 1.00 97.69 96 ILE A CA 1
ATOM 775 C C . ILE A 1 96 ? -14.372 1.389 -0.145 1.00 97.69 96 ILE A C 1
ATOM 777 O O . ILE A 1 96 ? -14.694 0.303 0.330 1.00 97.69 96 ILE A O 1
ATOM 781 N N . LEU A 1 97 ? -14.636 2.535 0.488 1.00 97.94 97 LEU A N 1
ATOM 782 C CA . LEU A 1 97 ? -15.370 2.570 1.752 1.00 97.94 97 LEU A CA 1
ATOM 783 C C . LEU A 1 97 ? -16.789 2.005 1.598 1.00 97.94 97 LEU A C 1
ATOM 785 O O . LEU A 1 97 ? -17.260 1.305 2.488 1.00 97.94 97 LEU A O 1
ATOM 789 N N . HIS A 1 98 ? -17.455 2.269 0.476 1.00 97.75 98 HIS A N 1
ATOM 790 C CA . HIS A 1 98 ? -18.758 1.684 0.176 1.00 97.75 98 HIS A CA 1
ATOM 791 C C . HIS A 1 98 ? -18.672 0.166 -0.048 1.00 97.75 98 HIS A C 1
ATOM 793 O O . HIS A 1 98 ? -19.565 -0.558 0.381 1.00 97.75 98 HIS A O 1
ATOM 799 N N . ASP A 1 99 ? -17.608 -0.338 -0.674 1.00 96.88 99 ASP A N 1
ATOM 800 C CA . ASP A 1 99 ? -17.390 -1.782 -0.826 1.00 96.88 99 ASP A CA 1
ATOM 801 C C . ASP A 1 99 ? -17.177 -2.463 0.541 1.00 96.88 99 ASP A C 1
ATOM 803 O O . ASP A 1 99 ? -17.727 -3.537 0.785 1.00 96.88 99 ASP A O 1
ATOM 807 N N . LEU A 1 100 ? -16.448 -1.813 1.459 1.00 96.56 100 LEU A N 1
ATOM 808 C CA . LEU A 1 100 ? -16.241 -2.287 2.836 1.00 96.56 100 LEU A CA 1
ATOM 809 C C . LEU A 1 100 ? -17.496 -2.165 3.714 1.00 96.56 100 LEU A C 1
ATOM 811 O O . LEU A 1 100 ? -17.768 -3.025 4.546 1.00 96.56 100 LEU A O 1
ATOM 815 N N . ASN A 1 101 ? -18.262 -1.088 3.552 1.00 97.31 101 ASN A N 1
ATOM 816 C CA . ASN A 1 101 ? -19.443 -0.772 4.352 1.00 97.31 101 ASN A CA 1
ATOM 817 C C . ASN A 1 101 ? -20.597 -0.318 3.439 1.00 97.31 101 ASN A C 1
ATOM 819 O O . ASN A 1 101 ? -20.892 0.879 3.359 1.00 97.31 101 ASN A O 1
ATOM 823 N N . PRO A 1 102 ? -21.303 -1.261 2.779 1.00 97.00 102 PRO A N 1
ATOM 824 C CA . PRO A 1 102 ? -22.336 -0.931 1.791 1.00 97.00 102 PRO A CA 1
ATOM 825 C C . PRO A 1 102 ? -23.510 -0.122 2.345 1.00 97.00 102 PRO A C 1
ATOM 827 O O . PRO A 1 102 ? -24.182 0.597 1.609 1.00 97.00 102 PRO A O 1
ATOM 830 N N . SER A 1 103 ? -23.792 -0.225 3.648 1.00 96.12 103 SER A N 1
ATOM 831 C CA . SER A 1 103 ? -24.841 0.568 4.297 1.00 96.12 103 SER A CA 1
ATOM 832 C C . SER A 1 103 ? -24.376 1.959 4.726 1.00 96.12 103 SER A C 1
ATOM 834 O O . SER A 1 103 ? -25.216 2.760 5.140 1.00 96.12 103 SER A O 1
ATOM 836 N N . MET A 1 104 ? -23.073 2.258 4.652 1.00 94.94 104 MET A N 1
ATOM 837 C CA . MET A 1 104 ? -22.462 3.513 5.105 1.00 94.94 104 MET A CA 1
ATOM 838 C C . MET A 1 104 ? -22.895 3.889 6.531 1.00 94.94 104 MET A C 1
ATOM 840 O O . MET A 1 104 ? -23.176 5.046 6.858 1.00 94.94 104 MET A O 1
ATOM 844 N N . THR A 1 105 ? -22.988 2.883 7.400 1.00 94.69 105 THR A N 1
ATOM 845 C CA . THR A 1 105 ? -23.419 3.036 8.797 1.00 94.69 105 THR A CA 1
ATOM 846 C C . THR A 1 105 ? -22.229 3.077 9.739 1.00 94.69 105 THR A C 1
ATOM 848 O O . THR A 1 105 ? -21.230 2.419 9.492 1.00 94.69 105 THR A O 1
ATOM 851 N N . ASN A 1 106 ? -22.357 3.782 10.867 1.00 94.50 106 ASN A N 1
ATOM 852 C CA . ASN A 1 106 ? -21.282 3.940 11.859 1.00 94.50 106 ASN A CA 1
ATOM 853 C C . ASN A 1 106 ? -20.013 4.614 11.310 1.00 94.50 106 ASN A C 1
ATOM 855 O O . ASN A 1 106 ? -18.928 4.386 11.837 1.00 94.50 106 ASN A O 1
ATOM 859 N N . ILE A 1 107 ? -20.163 5.476 10.300 1.00 96.94 107 ILE A N 1
ATOM 860 C CA . ILE A 1 107 ? -19.061 6.294 9.795 1.00 96.94 107 ILE A CA 1
ATOM 861 C C . ILE A 1 107 ? -18.663 7.317 10.857 1.00 96.94 107 ILE A C 1
ATOM 863 O O . ILE A 1 107 ? -19.469 8.158 11.273 1.00 96.94 107 ILE A O 1
ATOM 867 N N . TYR A 1 108 ? -17.422 7.224 11.313 1.00 95.88 108 TYR A N 1
ATOM 868 C CA . TYR A 1 108 ? -16.870 8.085 12.334 1.00 95.88 108 TYR A CA 1
ATOM 869 C C . TYR A 1 108 ? -16.641 9.494 11.782 1.00 95.88 108 TYR A C 1
ATOM 871 O O . TYR A 1 108 ? -16.151 9.699 10.672 1.00 95.88 108 TYR A O 1
ATOM 879 N N . LYS A 1 109 ? -16.978 10.495 12.596 1.00 95.31 109 LYS A N 1
ATOM 880 C CA . LYS A 1 109 ? -16.709 11.901 12.306 1.00 95.31 109 LYS A CA 1
ATOM 881 C C . LYS A 1 109 ? -16.119 12.560 13.536 1.00 95.31 109 LYS A C 1
ATOM 883 O O . LYS A 1 109 ? -16.770 12.622 14.577 1.00 95.31 109 LYS A O 1
ATOM 888 N N . MET A 1 110 ? -14.914 13.098 13.397 1.00 93.06 110 MET A N 1
ATOM 889 C CA . MET A 1 110 ? -14.258 13.820 14.474 1.00 93.06 110 MET A CA 1
ATOM 890 C C . MET A 1 110 ? -14.965 15.150 14.721 1.00 93.06 110 MET A C 1
ATOM 892 O O . MET A 1 110 ? -14.999 16.037 13.861 1.00 93.06 110 MET A O 1
ATOM 896 N N . THR A 1 111 ? -15.485 15.330 15.929 1.00 93.75 111 THR A N 1
ATOM 897 C CA . THR A 1 111 ? -16.091 16.600 16.339 1.00 93.75 111 THR A CA 1
ATOM 898 C C . THR A 1 111 ? -15.025 17.670 16.596 1.00 93.75 111 THR A C 1
ATOM 900 O O . THR A 1 111 ? -13.862 17.374 16.880 1.00 93.75 111 THR A O 1
ATOM 903 N N . LEU A 1 112 ? -15.416 18.948 16.537 1.00 92.06 112 LEU A N 1
ATOM 904 C CA . LEU A 1 112 ? -14.511 20.053 16.873 1.00 92.06 112 LEU A CA 1
ATOM 905 C C . LEU A 1 112 ? -14.006 19.952 18.322 1.00 92.06 112 LEU A C 1
ATOM 907 O O . LEU A 1 112 ? -12.825 20.173 18.576 1.00 92.06 112 LEU A O 1
ATOM 911 N N . GLU A 1 113 ? -14.880 19.580 19.260 1.00 94.31 113 GLU A N 1
ATOM 912 C CA . GLU A 1 113 ? -14.515 19.412 20.669 1.00 94.31 113 GLU A CA 1
ATOM 913 C C . GLU A 1 113 ? -13.456 18.317 20.852 1.00 94.31 113 GLU A C 1
ATOM 915 O O . GLU A 1 113 ? -12.472 18.517 21.567 1.00 94.31 113 GLU A O 1
ATOM 920 N N . GLU A 1 114 ? -13.611 17.178 20.170 1.00 93.00 114 GLU A N 1
ATOM 921 C CA . GLU A 1 114 ? -12.611 16.109 20.173 1.00 93.00 114 GLU A CA 1
ATOM 922 C C . GLU A 1 114 ? -11.275 16.590 19.610 1.00 93.00 114 GLU A C 1
ATOM 924 O O . GLU A 1 114 ? -10.249 16.383 20.261 1.00 93.00 114 GLU A O 1
ATOM 929 N N . LYS A 1 115 ? -11.277 17.276 18.457 1.00 90.56 115 LYS A N 1
ATOM 930 C CA . LYS A 1 115 ? -10.059 17.832 17.836 1.00 90.56 115 LYS A CA 1
ATOM 931 C C . LYS A 1 115 ? -9.331 18.788 18.785 1.00 90.56 115 LYS A C 1
ATOM 933 O O . LYS A 1 115 ? -8.148 18.594 19.056 1.00 90.56 115 LYS A O 1
ATOM 938 N N . MET A 1 116 ? -10.050 19.738 19.385 1.00 92.81 116 MET A N 1
ATOM 939 C CA . MET A 1 116 ? -9.482 20.686 20.355 1.00 92.81 116 MET A CA 1
ATOM 940 C C . MET A 1 116 ? -8.923 19.985 21.599 1.00 92.81 116 MET A C 1
ATOM 942 O O . MET A 1 116 ? -7.867 20.348 22.119 1.00 92.81 116 MET A O 1
ATOM 946 N N . LYS A 1 117 ? -9.616 18.957 22.095 1.00 93.62 117 LYS A N 1
ATOM 947 C CA . LYS A 1 117 ? -9.181 18.186 23.263 1.00 93.62 117 LYS A CA 1
ATOM 948 C C . LYS A 1 117 ? -7.943 17.343 22.967 1.00 93.62 117 LYS A C 1
ATOM 950 O O . LYS A 1 117 ? -7.092 17.207 23.849 1.00 93.62 117 LYS A O 1
ATOM 955 N N . MET A 1 118 ? -7.846 16.772 21.767 1.00 91.12 118 MET A N 1
ATOM 956 C CA . MET A 1 118 ? -6.654 16.061 21.303 1.00 91.12 118 MET A CA 1
ATOM 957 C C . MET A 1 118 ? -5.468 17.017 21.202 1.00 91.12 118 MET A C 1
ATOM 959 O O . MET A 1 118 ? -4.428 16.730 21.789 1.00 91.12 118 MET A O 1
ATOM 963 N N . GLU A 1 119 ? -5.648 18.190 20.594 1.00 91.38 119 GLU A N 1
ATOM 964 C CA . GLU A 1 119 ? -4.611 19.221 20.483 1.00 91.38 119 GLU A CA 1
ATOM 965 C C . GLU A 1 119 ? -4.115 19.694 21.859 1.00 91.38 119 GLU A C 1
ATOM 967 O O . GLU A 1 119 ? -2.917 19.647 22.146 1.00 91.38 119 GLU A O 1
ATOM 972 N N . GLN A 1 120 ? -5.033 20.044 22.770 1.00 94.75 120 GLN A N 1
ATOM 973 C CA . GLN A 1 120 ? -4.698 20.471 24.134 1.00 94.75 120 GLN A CA 1
ATOM 974 C C . GLN A 1 120 ? -3.864 19.422 24.884 1.00 94.75 120 GLN A C 1
ATOM 976 O O . GLN A 1 120 ? -3.019 19.754 25.719 1.00 94.75 120 GLN A O 1
ATOM 981 N N . ARG A 1 121 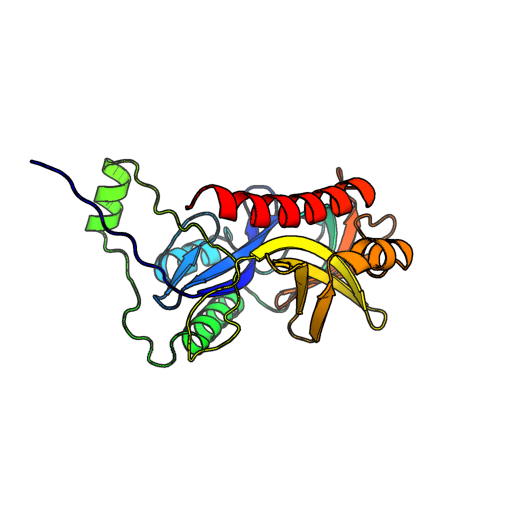? -4.121 18.141 24.611 1.00 92.19 121 ARG A N 1
ATOM 982 C CA . ARG A 1 121 ? -3.456 17.007 25.261 1.00 92.19 121 ARG A CA 1
ATOM 983 C C . ARG A 1 121 ? -2.285 16.454 24.455 1.00 92.19 121 ARG A C 1
ATOM 985 O O . ARG A 1 121 ? -1.636 15.538 24.950 1.00 92.19 121 ARG A O 1
ATOM 992 N N . ARG A 1 122 ? -2.019 16.995 23.260 1.00 89.62 122 ARG A N 1
ATOM 993 C CA . ARG A 1 122 ? -1.035 16.482 22.294 1.00 89.62 122 ARG A CA 1
ATOM 994 C C . ARG A 1 122 ? -1.239 14.993 21.996 1.00 89.62 122 ARG A C 1
ATOM 996 O O . ARG A 1 122 ? -0.287 14.220 21.971 1.00 89.62 122 ARG A O 1
ATOM 1003 N N . ILE A 1 123 ? -2.499 14.592 21.841 1.00 85.88 123 ILE A N 1
ATOM 1004 C CA . ILE A 1 123 ? -2.872 13.232 21.450 1.00 85.88 123 ILE A CA 1
ATOM 1005 C C . ILE A 1 123 ? -2.917 13.183 19.928 1.00 85.88 123 ILE A C 1
ATOM 1007 O O . ILE A 1 123 ? -3.665 13.939 19.315 1.00 85.88 123 ILE A O 1
ATOM 1011 N N . ILE A 1 124 ? -2.149 12.265 19.350 1.00 81.44 124 ILE A N 1
ATOM 1012 C CA . ILE A 1 124 ? -2.223 11.923 17.933 1.00 81.44 124 ILE A CA 1
ATOM 1013 C C . ILE A 1 124 ? -3.009 10.611 17.841 1.00 81.44 124 ILE A C 1
ATOM 1015 O O . ILE A 1 124 ? -2.626 9.641 18.503 1.00 81.44 124 ILE A O 1
ATOM 1019 N N . PRO A 1 125 ? -4.128 10.569 17.101 1.00 81.44 125 PRO A N 1
ATOM 1020 C CA . PRO A 1 125 ? -4.845 9.327 16.864 1.00 81.44 125 PRO A CA 1
ATOM 1021 C C . PRO A 1 125 ? -3.950 8.389 16.043 1.00 81.44 125 PRO A C 1
ATOM 1023 O O . PRO A 1 125 ? -3.438 8.766 14.990 1.00 81.44 125 PRO A O 1
ATOM 1026 N N . LEU A 1 126 ? -3.742 7.177 16.553 1.00 77.88 126 LEU A N 1
ATOM 1027 C CA . LEU A 1 126 ? -2.907 6.161 15.924 1.00 77.88 126 LEU A CA 1
ATOM 1028 C C . LEU A 1 126 ? -3.786 4.989 15.500 1.00 77.88 126 LEU A C 1
ATOM 1030 O O . LEU A 1 126 ? -4.585 4.495 16.297 1.00 77.88 126 LEU A O 1
ATOM 1034 N N . ALA A 1 127 ? -3.599 4.540 14.265 1.00 85.75 127 ALA A N 1
ATOM 1035 C CA . ALA A 1 127 ? -3.971 3.199 13.852 1.00 85.75 127 ALA A CA 1
ATOM 1036 C C . ALA A 1 127 ? -2.695 2.363 13.743 1.00 85.75 127 ALA A C 1
ATOM 1038 O O . ALA A 1 127 ? -1.690 2.831 13.207 1.00 85.75 127 ALA A O 1
ATOM 1039 N N . GLU A 1 128 ? -2.754 1.134 14.245 1.00 88.31 128 GLU A N 1
ATOM 1040 C CA . GLU A 1 128 ? -1.719 0.116 14.070 1.00 88.31 128 GLU A CA 1
ATOM 1041 C C . GLU A 1 128 ? -2.268 -0.923 13.081 1.00 88.31 128 GLU A C 1
ATOM 1043 O O . GLU A 1 128 ? -2.833 -1.925 13.520 1.00 88.31 128 GLU A O 1
ATOM 1048 N N . PRO A 1 129 ? -2.226 -0.651 11.760 1.00 91.50 129 PRO A N 1
ATOM 1049 C CA . PRO A 1 129 ? -2.694 -1.610 10.769 1.00 91.50 129 PRO A CA 1
ATOM 1050 C C . PRO A 1 129 ? -1.829 -2.875 10.829 1.00 91.50 129 PRO A C 1
ATOM 1052 O O . PRO A 1 129 ? -0.606 -2.800 10.952 1.00 91.50 129 PRO A O 1
ATOM 1055 N N . GLU A 1 130 ? -2.480 -4.030 10.761 1.00 93.44 130 GLU A N 1
ATOM 1056 C CA . GLU A 1 130 ? -1.849 -5.347 10.694 1.00 93.44 130 GLU A CA 1
ATOM 1057 C C . GLU A 1 130 ? -2.495 -6.078 9.518 1.00 93.44 130 GLU A C 1
ATOM 1059 O O . GLU A 1 130 ? -3.724 -6.165 9.460 1.00 93.44 130 GLU A O 1
ATOM 1064 N N . ASP A 1 131 ? -1.687 -6.571 8.578 1.00 96.06 131 ASP A N 1
ATOM 1065 C CA . ASP A 1 131 ? -2.208 -7.408 7.503 1.00 96.06 131 ASP A CA 1
ATOM 1066 C C . ASP A 1 131 ? -2.688 -8.731 8.095 1.00 96.06 131 ASP A C 1
ATOM 1068 O O . ASP A 1 131 ? -2.092 -9.281 9.026 1.00 96.06 131 ASP A O 1
ATOM 1072 N N . PHE A 1 132 ? -3.757 -9.287 7.544 1.00 95.38 132 PHE A N 1
ATOM 1073 C CA . PHE A 1 132 ? -4.211 -10.617 7.913 1.00 95.38 132 PHE A CA 1
ATOM 1074 C C . PHE A 1 132 ? -5.029 -11.236 6.788 1.00 95.38 132 PHE A C 1
ATOM 1076 O O . PHE A 1 132 ? -5.429 -10.565 5.838 1.00 95.38 132 PHE A O 1
ATOM 1083 N N . TYR A 1 133 ? -5.280 -12.533 6.905 1.00 94.88 133 TYR A N 1
ATOM 1084 C CA . TYR A 1 133 ? -6.365 -13.181 6.185 1.00 94.88 133 TYR A CA 1
ATOM 1085 C C . TYR A 1 133 ? -7.108 -14.128 7.127 1.00 94.88 133 TYR A C 1
ATOM 1087 O O . TYR A 1 133 ? -6.551 -14.593 8.126 1.00 94.88 133 TYR A O 1
ATOM 1095 N N . VAL A 1 134 ? -8.370 -14.415 6.816 1.00 93.44 134 VAL A N 1
ATOM 1096 C CA . VAL A 1 134 ? -9.204 -15.347 7.580 1.00 93.44 134 VAL A CA 1
ATOM 1097 C C . VAL A 1 134 ? -9.366 -16.627 6.755 1.00 93.44 134 VAL A C 1
ATOM 1099 O O . VAL A 1 134 ? -9.944 -16.578 5.670 1.00 93.44 134 VAL A O 1
ATOM 1102 N N . PRO A 1 135 ? -8.833 -17.781 7.204 1.00 90.81 135 PRO A N 1
ATOM 1103 C CA . PRO A 1 135 ? -8.962 -19.034 6.459 1.00 90.81 135 PRO A CA 1
ATOM 1104 C C . PRO A 1 135 ? -10.404 -19.552 6.376 1.00 90.81 135 PRO A C 1
ATOM 1106 O O . PRO A 1 135 ? -10.738 -20.275 5.438 1.00 90.81 135 PRO A O 1
ATOM 1109 N N . SER A 1 136 ? -11.230 -19.241 7.381 1.00 90.75 136 SER A N 1
ATOM 1110 C CA . SER A 1 136 ? -12.620 -19.686 7.491 1.00 90.75 136 SER A CA 1
ATOM 1111 C C . SER A 1 136 ? -13.463 -18.674 8.264 1.00 90.75 136 SER A C 1
ATOM 1113 O O . SER A 1 136 ? -13.113 -18.307 9.380 1.00 90.75 136 SER A O 1
ATOM 1115 N N . GLU A 1 137 ? -14.615 -18.291 7.715 1.00 88.19 137 GLU A N 1
ATOM 1116 C CA . GLU A 1 137 ? -15.594 -17.429 8.400 1.00 88.19 137 GLU A CA 1
ATOM 1117 C C . GLU A 1 137 ? -16.341 -18.151 9.538 1.00 88.19 137 GLU A C 1
ATOM 1119 O O . GLU A 1 137 ? -16.986 -17.516 10.370 1.00 88.19 137 GLU A O 1
ATOM 1124 N N . GLU A 1 138 ? -16.275 -19.487 9.597 1.00 88.56 138 GLU A N 1
ATOM 1125 C CA . GLU A 1 138 ? -16.892 -20.263 10.685 1.00 88.56 138 GLU A CA 1
ATOM 1126 C C . GLU A 1 138 ? -16.099 -20.157 11.997 1.00 88.56 138 GLU A C 1
ATOM 1128 O O . GLU A 1 138 ? -16.680 -20.212 13.082 1.00 88.56 138 GLU A O 1
ATOM 1133 N N . ASP A 1 139 ? -14.779 -19.992 11.890 1.00 86.00 139 ASP A N 1
ATOM 1134 C CA . ASP A 1 139 ? -13.850 -19.798 13.001 1.00 86.00 139 ASP A CA 1
ATOM 1135 C C . ASP A 1 139 ? -12.932 -18.627 12.654 1.00 86.00 139 ASP A C 1
ATOM 1137 O O . ASP A 1 139 ? -11.905 -18.800 11.991 1.00 86.00 139 ASP A O 1
ATOM 1141 N N . TYR A 1 140 ? -13.345 -17.429 13.079 1.00 86.06 140 TYR A N 1
ATOM 1142 C CA . TYR A 1 140 ? -12.651 -16.169 12.821 1.00 86.06 140 TYR A CA 1
ATOM 1143 C C . TYR A 1 140 ? -11.330 -16.116 13.608 1.00 86.06 140 TYR A C 1
ATOM 1145 O O . TYR A 1 140 ? -11.179 -15.437 14.627 1.00 86.06 140 TYR A O 1
ATOM 1153 N N . THR A 1 141 ? -10.360 -16.883 13.127 1.00 91.06 141 THR A N 1
ATOM 1154 C CA . THR A 1 141 ? -9.000 -16.954 13.638 1.00 91.06 141 THR A CA 1
ATOM 1155 C C . THR A 1 141 ? -8.073 -16.417 12.547 1.00 91.06 141 THR A C 1
ATOM 1157 O O . THR A 1 141 ? -7.731 -17.145 11.611 1.00 91.06 141 THR A O 1
ATOM 1160 N N . PRO A 1 142 ? -7.688 -15.130 12.618 1.00 93.31 142 PRO A N 1
ATOM 1161 C CA . PRO A 1 142 ? -6.897 -14.503 11.572 1.00 93.31 142 PRO A CA 1
ATOM 1162 C C . PRO A 1 142 ? -5.460 -15.028 11.578 1.00 93.31 142 PRO A C 1
ATOM 1164 O O . PRO A 1 142 ? -4.813 -15.113 12.626 1.00 93.31 142 PRO A O 1
ATOM 1167 N N . VAL A 1 143 ? -4.938 -15.306 10.386 1.00 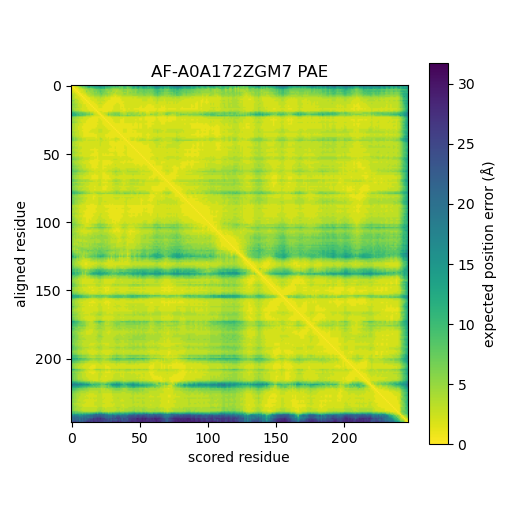95.38 143 VAL A N 1
ATOM 1168 C CA . VAL A 1 143 ? -3.509 -15.535 10.162 1.00 95.38 143 VAL A CA 1
ATOM 1169 C C . VAL A 1 143 ? -2.871 -14.181 9.902 1.00 95.38 143 VAL A C 1
ATOM 1171 O O . VAL A 1 143 ? -3.216 -13.498 8.938 1.00 95.38 143 VAL A O 1
ATOM 1174 N N . ARG A 1 144 ? -1.954 -13.772 10.781 1.00 96.12 144 ARG A N 1
ATOM 1175 C CA . ARG A 1 144 ? -1.330 -12.447 10.698 1.00 96.12 144 ARG A CA 1
ATOM 1176 C C . ARG A 1 144 ? -0.305 -12.411 9.576 1.00 96.12 144 ARG A C 1
ATOM 1178 O O . ARG A 1 144 ? 0.383 -13.402 9.313 1.00 96.12 144 ARG A O 1
ATOM 1185 N N . GLY A 1 145 ? -0.178 -11.248 8.968 1.00 96.81 145 GLY A N 1
ATOM 1186 C CA . GLY A 1 145 ? 0.807 -10.934 7.957 1.00 96.81 145 GLY A CA 1
ATOM 1187 C C . GLY A 1 145 ? 1.482 -9.601 8.228 1.00 96.81 145 GLY A C 1
ATOM 1188 O O . GLY A 1 145 ? 1.127 -8.855 9.141 1.00 96.81 145 GLY A O 1
ATOM 1189 N N . ASP A 1 146 ? 2.512 -9.353 7.441 1.00 96.19 146 ASP A N 1
ATOM 1190 C CA . ASP A 1 146 ? 3.227 -8.088 7.359 1.00 96.19 146 ASP A CA 1
ATOM 1191 C C . ASP A 1 146 ? 3.985 -8.096 6.028 1.00 96.19 146 ASP A C 1
ATOM 1193 O O . ASP A 1 146 ? 4.283 -9.167 5.485 1.00 96.19 146 ASP A O 1
ATOM 1197 N N . GLY A 1 147 ? 4.299 -6.935 5.475 1.00 95.06 147 GLY A N 1
ATOM 1198 C CA . GLY A 1 147 ? 4.711 -6.865 4.086 1.00 95.06 147 GLY A CA 1
ATOM 1199 C C . GLY A 1 147 ? 5.648 -5.731 3.732 1.00 95.06 147 GLY A C 1
ATOM 1200 O O . GLY A 1 147 ? 6.014 -4.872 4.536 1.00 95.06 147 GLY A O 1
ATOM 1201 N N . SER A 1 148 ? 6.081 -5.754 2.477 1.00 96.00 148 SER A N 1
ATOM 1202 C CA . SER A 1 148 ? 6.971 -4.737 1.936 1.00 96.00 148 SER A CA 1
ATOM 1203 C C . SER A 1 148 ? 6.812 -4.598 0.427 1.00 96.00 148 SER A C 1
ATOM 1205 O O . SER A 1 148 ? 6.494 -5.562 -0.269 1.00 96.00 148 SER A O 1
ATOM 1207 N N . PHE A 1 149 ? 7.075 -3.397 -0.088 1.00 97.62 149 PHE A N 1
ATOM 1208 C CA . PHE A 1 149 ? 7.031 -3.135 -1.522 1.00 97.62 149 PHE A CA 1
ATOM 1209 C C . PHE A 1 149 ? 8.230 -3.728 -2.259 1.00 97.62 149 PHE A C 1
ATOM 1211 O O . PHE A 1 149 ? 9.354 -3.701 -1.753 1.00 97.62 149 PHE A O 1
ATOM 1218 N N . ILE A 1 150 ? 8.006 -4.198 -3.482 1.00 97.81 150 ILE A N 1
ATOM 1219 C CA . ILE A 1 150 ? 9.035 -4.709 -4.391 1.00 97.81 150 ILE A CA 1
ATOM 1220 C C . ILE A 1 150 ? 8.608 -4.496 -5.845 1.00 97.81 150 ILE A C 1
ATOM 1222 O O . ILE A 1 150 ? 7.422 -4.301 -6.118 1.00 97.81 150 ILE A O 1
ATOM 1226 N N . PHE A 1 151 ? 9.548 -4.569 -6.789 1.00 98.06 151 PHE A N 1
ATOM 1227 C CA . PHE A 1 151 ? 9.171 -4.678 -8.191 1.00 98.06 151 PHE A CA 1
ATOM 1228 C C . PHE A 1 151 ? 8.963 -6.132 -8.604 1.00 98.06 151 PHE A C 1
ATOM 1230 O O . PHE A 1 151 ? 9.747 -7.016 -8.253 1.00 98.06 151 PHE A O 1
ATOM 1237 N N . MET A 1 152 ? 7.921 -6.355 -9.398 1.00 97.75 152 MET A N 1
ATOM 1238 C CA . MET A 1 152 ? 7.587 -7.645 -9.984 1.00 97.75 152 MET A CA 1
ATOM 1239 C C . MET A 1 152 ? 7.473 -7.518 -11.498 1.00 97.75 152 MET A C 1
ATOM 1241 O O . MET A 1 152 ? 6.859 -6.583 -12.011 1.00 97.75 152 MET A O 1
ATOM 1245 N N . ARG A 1 153 ? 8.035 -8.481 -12.222 1.00 96.81 153 ARG A N 1
ATOM 1246 C CA . ARG A 1 153 ? 7.874 -8.617 -13.668 1.00 96.81 153 ARG A CA 1
ATOM 1247 C C . ARG A 1 153 ? 6.883 -9.730 -13.976 1.00 96.81 153 ARG A C 1
ATOM 1249 O O . ARG A 1 153 ? 7.079 -10.867 -13.559 1.00 96.81 153 ARG A O 1
ATOM 1256 N N . ARG A 1 154 ? 5.853 -9.407 -14.756 1.00 94.62 154 ARG A N 1
ATOM 1257 C CA . ARG A 1 154 ? 4.776 -10.331 -15.131 1.00 94.62 154 ARG A CA 1
ATOM 1258 C C . ARG A 1 154 ? 4.223 -9.966 -16.500 1.00 94.62 154 ARG A C 1
ATOM 1260 O O . ARG A 1 154 ? 4.015 -8.793 -16.775 1.00 94.62 154 ARG A O 1
ATOM 1267 N N . GLU A 1 155 ? 4.021 -10.960 -17.367 1.00 89.00 155 GLU A N 1
ATOM 1268 C CA . GLU A 1 155 ? 3.424 -10.779 -18.706 1.00 89.00 155 GLU A CA 1
ATOM 1269 C C . GLU A 1 155 ? 4.020 -9.598 -19.508 1.00 89.00 155 GLU A C 1
ATOM 1271 O O . GLU A 1 155 ? 3.318 -8.859 -20.189 1.00 89.00 155 GLU A O 1
ATOM 1276 N N . GLN A 1 156 ? 5.349 -9.429 -19.437 1.00 89.62 156 GLN A N 1
ATOM 1277 C CA . GLN A 1 156 ? 6.114 -8.341 -20.080 1.00 89.62 156 GLN A CA 1
ATOM 1278 C C . GLN A 1 156 ? 5.880 -6.928 -19.512 1.00 89.62 156 GLN A C 1
ATOM 1280 O O . GLN A 1 156 ? 6.429 -5.963 -20.043 1.00 89.62 156 GLN A O 1
ATOM 1285 N N . GLN A 1 157 ? 5.129 -6.796 -18.423 1.00 95.81 157 GLN A N 1
ATOM 1286 C CA . GLN A 1 157 ? 4.978 -5.563 -17.657 1.00 95.81 157 GLN A CA 1
ATOM 1287 C C . GLN A 1 157 ? 5.772 -5.630 -16.350 1.00 95.81 157 GLN A C 1
ATOM 1289 O O . GLN A 1 157 ? 6.167 -6.705 -15.887 1.00 95.81 157 GLN A O 1
ATOM 1294 N N . ASN A 1 158 ? 6.018 -4.459 -15.767 1.00 97.88 158 ASN A N 1
ATOM 1295 C CA . ASN A 1 158 ? 6.663 -4.325 -14.469 1.00 97.88 158 ASN A CA 1
ATOM 1296 C C . ASN A 1 158 ? 5.713 -3.588 -13.538 1.00 97.88 158 ASN A C 1
ATOM 1298 O O . ASN A 1 158 ? 5.119 -2.584 -13.927 1.00 97.88 158 ASN A O 1
ATOM 1302 N N . TYR A 1 159 ? 5.605 -4.070 -12.314 1.00 98.31 159 TYR A N 1
ATOM 1303 C CA . TYR A 1 159 ? 4.672 -3.579 -11.315 1.00 98.31 159 TYR A CA 1
ATOM 1304 C C . TYR A 1 159 ? 5.446 -3.221 -10.057 1.00 98.31 159 TYR A C 1
ATOM 1306 O O . TYR A 1 159 ? 6.387 -3.928 -9.696 1.00 98.31 159 TYR A O 1
ATOM 1314 N N . LEU A 1 160 ? 5.044 -2.149 -9.382 1.00 98.19 160 LEU A N 1
ATOM 1315 C CA . LEU A 1 160 ? 5.357 -1.961 -7.972 1.00 98.19 160 LEU A CA 1
ATOM 1316 C C . LEU A 1 160 ? 4.239 -2.625 -7.167 1.00 98.19 160 LEU A C 1
ATOM 1318 O O . LEU A 1 160 ? 3.097 -2.173 -7.216 1.00 98.19 160 LEU A O 1
ATOM 1322 N N . VAL A 1 161 ? 4.569 -3.693 -6.447 1.00 97.38 161 VAL A N 1
ATOM 1323 C CA . VAL A 1 161 ? 3.605 -4.515 -5.701 1.00 97.38 161 VAL A CA 1
ATOM 1324 C C . VAL A 1 161 ? 3.942 -4.527 -4.219 1.00 97.38 161 VAL A C 1
ATOM 1326 O O . VAL A 1 161 ? 5.107 -4.385 -3.842 1.00 97.38 161 VAL A O 1
ATOM 1329 N N . TYR A 1 162 ? 2.928 -4.703 -3.376 1.00 97.00 162 TYR A N 1
ATOM 1330 C CA . TYR A 1 162 ? 3.105 -4.989 -1.955 1.00 97.00 162 TYR A CA 1
ATOM 1331 C C . TYR A 1 162 ? 3.064 -6.505 -1.750 1.00 97.00 162 TYR A C 1
ATOM 1333 O O . TYR A 1 162 ? 2.086 -7.149 -2.124 1.00 97.00 162 TYR A O 1
ATOM 1341 N N . LEU A 1 163 ? 4.135 -7.083 -1.199 1.00 96.81 163 LEU A N 1
ATOM 1342 C CA . LEU A 1 163 ? 4.159 -8.495 -0.822 1.00 96.81 163 LEU A CA 1
ATOM 1343 C C . LEU A 1 163 ? 3.788 -8.637 0.644 1.00 96.81 163 LEU A C 1
ATOM 1345 O O . LEU A 1 163 ? 4.556 -8.199 1.501 1.00 96.81 163 LEU A O 1
ATOM 1349 N N . THR A 1 164 ? 2.678 -9.307 0.928 1.00 97.75 164 THR A N 1
ATOM 1350 C CA . THR A 1 164 ? 2.288 -9.665 2.293 1.00 97.75 164 THR A CA 1
ATOM 1351 C C . THR A 1 164 ? 2.803 -11.059 2.614 1.00 97.75 164 THR A C 1
ATOM 1353 O O . THR A 1 164 ? 2.400 -12.039 1.990 1.00 97.75 164 THR A O 1
ATOM 1356 N N . VAL A 1 165 ? 3.694 -11.160 3.596 1.00 97.88 165 VAL A N 1
ATOM 1357 C CA . VAL A 1 165 ? 4.204 -12.425 4.128 1.00 97.88 165 VAL A CA 1
ATOM 1358 C C . VAL A 1 165 ? 3.365 -12.808 5.339 1.00 97.88 165 VAL A C 1
ATOM 1360 O O . VAL A 1 165 ? 3.291 -12.054 6.307 1.00 97.88 165 VAL A O 1
ATOM 1363 N N . TYR A 1 166 ? 2.758 -13.988 5.312 1.00 97.75 166 TYR A N 1
ATOM 1364 C CA . TYR A 1 166 ? 1.920 -14.494 6.393 1.00 97.75 166 TYR A CA 1
ATOM 1365 C C . TYR A 1 166 ? 2.672 -15.444 7.325 1.00 97.75 166 TYR A C 1
ATOM 1367 O O . TYR A 1 166 ? 3.688 -16.049 6.972 1.00 97.75 166 TYR A O 1
ATOM 1375 N N . GLN A 1 167 ? 2.139 -15.591 8.539 1.00 95.81 167 GLN A N 1
ATOM 1376 C CA . GLN A 1 167 ? 2.664 -16.479 9.581 1.00 95.81 167 GLN A CA 1
ATOM 1377 C C . GLN A 1 167 ? 2.846 -17.929 9.125 1.00 95.81 167 GLN A C 1
ATOM 1379 O O . GLN A 1 167 ? 3.806 -18.578 9.529 1.00 95.81 167 GLN A O 1
ATOM 1384 N N . ASP A 1 168 ? 1.959 -18.422 8.266 1.00 95.56 168 ASP A N 1
ATOM 1385 C CA . ASP A 1 168 ? 1.977 -19.786 7.732 1.00 95.56 168 ASP A CA 1
ATOM 1386 C C . ASP A 1 168 ? 2.950 -19.983 6.552 1.00 95.56 168 ASP A C 1
ATOM 1388 O O . ASP A 1 168 ? 3.020 -21.069 5.974 1.00 95.56 168 ASP A O 1
ATOM 1392 N N . GLY A 1 169 ? 3.698 -18.941 6.180 1.00 96.38 169 GLY A N 1
ATOM 1393 C CA . GLY A 1 169 ? 4.680 -18.972 5.101 1.00 96.38 169 GLY A CA 1
ATOM 1394 C C . GLY A 1 169 ? 4.099 -18.717 3.713 1.00 96.38 169 GLY A C 1
ATOM 1395 O O . GLY A 1 169 ? 4.846 -18.813 2.736 1.00 96.38 169 GLY A O 1
ATOM 1396 N N . ARG A 1 170 ? 2.806 -18.386 3.597 1.00 97.75 170 ARG A N 1
ATOM 1397 C CA . ARG A 1 170 ? 2.234 -17.855 2.353 1.00 97.75 170 ARG A CA 1
ATOM 1398 C C . ARG A 1 170 ? 2.744 -16.440 2.106 1.00 97.75 170 ARG A C 1
ATOM 1400 O O . ARG A 1 170 ? 2.896 -15.653 3.037 1.00 97.75 170 ARG A O 1
ATOM 1407 N N . ILE A 1 171 ? 2.971 -16.111 0.843 1.00 97.88 171 ILE A N 1
ATOM 1408 C CA . ILE A 1 171 ? 3.264 -14.759 0.381 1.00 97.88 171 ILE A CA 1
ATOM 1409 C C . ILE A 1 171 ? 2.186 -14.393 -0.626 1.00 97.88 171 ILE A C 1
ATOM 1411 O O . ILE A 1 171 ? 2.084 -15.036 -1.668 1.00 97.88 171 ILE A O 1
ATOM 1415 N N . LYS A 1 172 ? 1.385 -13.373 -0.324 1.00 97.56 172 LYS A N 1
ATOM 1416 C CA . LYS A 1 172 ? 0.400 -12.834 -1.262 1.00 97.56 172 LYS A CA 1
ATOM 1417 C C . LYS A 1 172 ? 0.982 -11.632 -1.990 1.00 97.56 172 LYS A C 1
ATOM 1419 O O . LYS A 1 172 ? 1.585 -10.755 -1.374 1.00 97.56 172 LYS A O 1
ATOM 1424 N N . CYS A 1 173 ? 0.788 -11.618 -3.300 1.00 95.69 173 CYS A N 1
ATOM 1425 C CA . CYS A 1 173 ? 1.087 -10.510 -4.188 1.00 95.69 173 CYS A CA 1
ATOM 1426 C C . CYS A 1 173 ? -0.193 -10.161 -4.946 1.00 95.69 173 CYS A C 1
ATOM 1428 O O . CYS A 1 173 ? -0.716 -11.000 -5.681 1.00 95.69 173 CYS A O 1
ATOM 1430 N N . GLU A 1 174 ? -0.705 -8.948 -4.770 1.00 90.62 174 GLU A N 1
ATOM 1431 C CA . GLU A 1 174 ? -1.943 -8.522 -5.419 1.00 90.62 174 GLU A CA 1
ATOM 1432 C C . GLU A 1 174 ? -1.791 -7.193 -6.158 1.00 90.62 174 GLU A C 1
ATOM 1434 O O . GLU A 1 174 ? -1.005 -6.315 -5.796 1.00 90.62 174 GLU A O 1
ATOM 1439 N N . SER A 1 175 ? -2.560 -7.090 -7.235 1.00 91.06 175 SER A N 1
ATOM 1440 C CA . SER A 1 175 ? -2.810 -5.894 -8.025 1.00 91.06 175 SER A CA 1
ATOM 1441 C C . SER A 1 175 ? -4.244 -5.975 -8.549 1.00 91.06 175 SER A C 1
ATOM 1443 O O . SER A 1 175 ? -4.835 -7.048 -8.646 1.00 91.06 175 SER A O 1
ATOM 1445 N N . THR A 1 176 ? -4.799 -4.854 -8.989 1.00 88.94 176 THR A N 1
ATOM 1446 C CA . THR A 1 176 ? -6.074 -4.773 -9.719 1.00 88.94 176 THR A CA 1
ATOM 1447 C C . THR A 1 176 ? -6.273 -5.792 -10.841 1.00 88.94 176 THR A C 1
ATOM 1449 O O . THR A 1 176 ? -7.414 -6.096 -11.188 1.00 88.94 176 THR A O 1
ATOM 1452 N N . VAL A 1 177 ? -5.193 -6.294 -11.443 1.00 92.12 177 VAL A N 1
ATOM 1453 C CA . VAL A 1 177 ? -5.242 -7.208 -12.593 1.00 92.12 177 VAL A CA 1
ATOM 1454 C C . VAL A 1 177 ? -4.862 -8.651 -12.262 1.00 92.12 177 VAL A C 1
ATOM 1456 O O . VAL A 1 177 ? -5.064 -9.528 -13.105 1.00 92.12 177 VAL A O 1
ATOM 1459 N N . PHE A 1 178 ? -4.305 -8.924 -11.079 1.00 94.44 178 PHE A N 1
ATOM 1460 C CA . PHE A 1 178 ? -3.908 -10.276 -10.693 1.00 94.44 178 PHE A CA 1
ATOM 1461 C C . PHE A 1 178 ? -3.786 -10.470 -9.188 1.00 94.44 178 PHE A C 1
ATOM 1463 O O . PHE A 1 178 ? -3.491 -9.549 -8.435 1.00 94.44 178 PHE A O 1
ATOM 1470 N N . GLU A 1 179 ? -3.912 -11.726 -8.785 1.00 94.94 179 GLU A N 1
ATOM 1471 C CA . GLU A 1 179 ? -3.572 -12.198 -7.454 1.00 94.94 179 GLU A CA 1
ATOM 1472 C C . GLU A 1 179 ? -2.688 -13.435 -7.614 1.00 94.94 179 GLU A C 1
ATOM 1474 O O . GLU A 1 179 ? -3.050 -14.372 -8.330 1.00 94.94 179 GLU A O 1
ATOM 1479 N N . GLU A 1 180 ? -1.519 -13.422 -6.980 1.00 95.69 180 GLU A N 1
ATOM 1480 C CA . GLU A 1 180 ? -0.603 -14.556 -6.948 1.00 95.69 180 GLU A CA 1
ATOM 1481 C C . GLU A 1 180 ? -0.234 -14.901 -5.508 1.00 95.69 180 GLU A C 1
ATOM 1483 O O . GLU A 1 180 ? -0.016 -14.032 -4.659 1.00 95.69 180 GLU A O 1
ATOM 1488 N N . ILE A 1 181 ? -0.182 -16.203 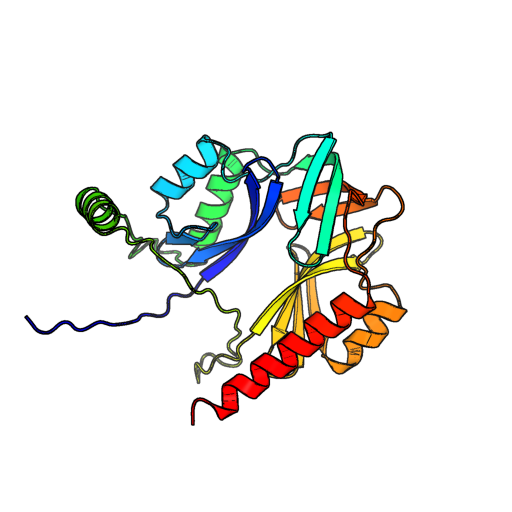-5.243 1.00 97.25 181 ILE A N 1
ATOM 1489 C CA . ILE A 1 181 ? 0.221 -16.756 -3.959 1.00 97.25 181 ILE A CA 1
ATOM 1490 C C . ILE A 1 181 ? 1.487 -17.562 -4.200 1.00 97.25 181 ILE A C 1
ATOM 1492 O O . ILE A 1 181 ? 1.486 -18.514 -4.977 1.00 97.25 181 ILE A O 1
ATOM 1496 N N . PHE A 1 182 ? 2.539 -17.176 -3.495 1.00 97.12 182 PHE A N 1
ATOM 1497 C CA . PHE A 1 182 ? 3.801 -17.892 -3.417 1.00 97.12 182 PHE A CA 1
ATOM 1498 C C . PHE A 1 182 ? 4.000 -18.431 -2.003 1.00 97.12 182 PHE A C 1
ATOM 1500 O O . PHE A 1 182 ? 3.248 -18.127 -1.070 1.00 97.12 182 PHE A O 1
ATOM 1507 N N . HIS A 1 183 ? 5.073 -19.181 -1.822 1.00 97.38 183 HIS A N 1
ATOM 1508 C CA . HIS A 1 183 ? 5.524 -19.663 -0.532 1.00 97.38 183 HIS A CA 1
ATOM 1509 C C . HIS A 1 183 ? 6.925 -19.159 -0.206 1.00 97.38 183 HIS A C 1
ATOM 1511 O O . HIS A 1 183 ? 7.774 -18.959 -1.073 1.00 97.38 183 HIS A O 1
ATOM 1517 N N . ILE A 1 184 ? 7.202 -19.004 1.089 1.00 96.31 184 ILE A N 1
ATOM 1518 C CA . ILE A 1 184 ? 8.480 -18.485 1.591 1.00 96.31 184 ILE A CA 1
ATOM 1519 C C . ILE A 1 184 ? 9.702 -19.276 1.095 1.00 96.31 184 ILE A C 1
ATOM 1521 O O . ILE A 1 184 ? 10.783 -18.709 0.948 1.00 96.31 184 ILE A O 1
ATOM 1525 N N . HIS A 1 185 ? 9.543 -20.571 0.801 1.00 96.06 185 HIS A N 1
ATOM 1526 C CA . HIS A 1 185 ? 10.619 -21.408 0.266 1.00 96.06 185 HIS A CA 1
ATOM 1527 C C . HIS A 1 185 ? 10.919 -21.148 -1.220 1.00 96.06 185 HIS A C 1
ATOM 1529 O O . HIS A 1 185 ? 11.998 -21.505 -1.676 1.00 96.06 185 HIS A O 1
ATOM 1535 N N . GLU A 1 186 ? 9.996 -20.537 -1.967 1.00 97.06 186 GLU A N 1
ATOM 1536 C CA . GLU A 1 186 ? 10.155 -20.185 -3.389 1.00 97.06 186 GLU A CA 1
ATOM 1537 C C . GLU A 1 186 ? 10.837 -18.825 -3.563 1.00 97.06 186 GLU A C 1
ATOM 1539 O O . GLU A 1 186 ? 11.300 -18.491 -4.649 1.00 97.06 186 GLU A O 1
ATOM 1544 N N . LEU A 1 187 ? 10.920 -18.031 -2.489 1.00 95.56 187 LEU A N 1
ATOM 1545 C CA . LEU A 1 187 ? 11.346 -16.638 -2.555 1.00 95.56 187 LEU A CA 1
ATOM 1546 C C . LEU A 1 187 ? 12.723 -16.470 -3.209 1.00 95.56 187 LEU A C 1
ATOM 1548 O O . LEU A 1 187 ? 12.914 -15.555 -4.004 1.00 95.56 187 LEU A O 1
ATOM 1552 N N . HIS A 1 188 ? 13.668 -17.357 -2.895 1.00 96.00 188 HIS A N 1
ATOM 1553 C CA . HIS A 1 188 ? 15.000 -17.334 -3.497 1.00 96.00 188 HIS A CA 1
ATOM 1554 C C . HIS A 1 188 ? 14.933 -17.505 -5.021 1.00 96.00 188 HIS A C 1
ATOM 1556 O O . HIS A 1 188 ? 15.548 -16.735 -5.758 1.00 96.00 188 HIS A O 1
ATOM 1562 N N . ASP A 1 189 ? 14.149 -18.471 -5.495 1.00 97.38 189 ASP A N 1
ATOM 1563 C CA . ASP A 1 189 ? 14.048 -18.787 -6.918 1.00 97.38 189 ASP A CA 1
ATOM 1564 C C . ASP A 1 189 ? 13.361 -17.647 -7.683 1.00 97.38 189 ASP A C 1
ATOM 1566 O O . ASP A 1 189 ? 13.841 -17.248 -8.742 1.00 97.38 189 ASP A O 1
ATOM 1570 N N . LEU A 1 190 ? 12.347 -17.003 -7.089 1.00 97.50 190 LEU A N 1
ATOM 1571 C CA . LEU A 1 190 ? 11.681 -15.823 -7.664 1.00 97.50 190 LEU A CA 1
ATOM 1572 C C . LEU A 1 190 ? 12.641 -14.639 -7.886 1.00 97.50 190 LEU A C 1
ATOM 1574 O O . LEU A 1 190 ? 12.506 -13.903 -8.869 1.00 97.50 190 LEU A O 1
ATOM 1578 N N . PHE A 1 191 ? 13.632 -14.452 -7.007 1.00 96.94 191 PHE A N 1
ATOM 1579 C CA . PHE A 1 191 ? 14.696 -13.466 -7.217 1.00 96.94 191 PHE A CA 1
ATOM 1580 C C . PHE A 1 191 ? 15.690 -13.907 -8.296 1.00 96.94 191 PHE A C 1
ATOM 1582 O O . PHE A 1 191 ? 16.058 -13.105 -9.155 1.00 96.94 191 PHE A O 1
ATOM 1589 N N . MET A 1 192 ? 16.112 -15.174 -8.283 1.00 96.06 192 MET A N 1
ATOM 1590 C CA . MET A 1 192 ? 17.091 -15.703 -9.242 1.00 96.06 192 MET A CA 1
ATOM 1591 C C . MET A 1 192 ? 16.562 -15.731 -10.679 1.00 96.06 192 MET A C 1
ATOM 1593 O O . MET A 1 192 ? 17.314 -15.483 -11.623 1.00 96.06 192 MET A O 1
ATOM 1597 N N . GLU A 1 193 ? 15.268 -15.984 -10.851 1.00 96.12 193 GLU A N 1
ATOM 1598 C CA . GLU A 1 193 ? 14.577 -15.931 -12.141 1.00 96.12 193 GLU A CA 1
ATOM 1599 C C . GLU A 1 193 ? 14.262 -14.491 -12.583 1.00 96.12 193 GLU A C 1
ATOM 1601 O O . GLU A 1 193 ? 13.869 -14.249 -13.727 1.00 96.12 193 GLU A O 1
ATOM 1606 N N . GLY A 1 194 ? 14.460 -13.508 -11.699 1.00 95.12 194 GLY A N 1
ATOM 1607 C CA . GLY A 1 194 ? 14.183 -12.101 -11.964 1.00 95.12 194 GLY A CA 1
ATOM 1608 C C . GLY A 1 194 ? 12.691 -11.779 -12.060 1.00 95.12 194 GLY A C 1
ATOM 1609 O O . GLY A 1 194 ? 12.334 -10.772 -12.689 1.00 95.12 194 GLY A O 1
ATOM 1610 N N . VAL A 1 195 ? 11.831 -12.617 -11.469 1.00 96.88 195 VAL A N 1
ATOM 1611 C CA . VAL A 1 195 ? 10.413 -12.305 -11.244 1.00 96.88 195 VAL A CA 1
ATOM 1612 C C . VAL A 1 195 ? 10.327 -11.127 -10.285 1.00 96.88 195 VAL A C 1
ATOM 1614 O O . VAL A 1 195 ? 9.681 -10.131 -10.604 1.00 96.88 195 VAL A O 1
ATOM 1617 N N . PHE A 1 196 ? 11.058 -11.198 -9.171 1.00 97.62 196 PHE A N 1
ATOM 1618 C CA . PHE A 1 196 ? 11.240 -10.087 -8.246 1.00 97.62 196 PHE A CA 1
ATOM 1619 C C . PHE A 1 196 ? 12.587 -9.401 -8.437 1.00 97.62 196 PHE A C 1
ATOM 1621 O O . PHE A 1 196 ? 13.614 -10.044 -8.650 1.00 97.62 196 PHE A O 1
ATOM 1628 N N . PHE A 1 197 ? 12.585 -8.075 -8.339 1.00 96.88 197 PHE A N 1
ATOM 1629 C CA . PHE A 1 197 ? 13.788 -7.259 -8.446 1.00 96.88 197 PHE A CA 1
ATOM 1630 C C . PHE A 1 197 ? 13.635 -5.949 -7.666 1.00 96.88 197 PHE A C 1
ATOM 1632 O O . PHE A 1 197 ? 12.538 -5.558 -7.266 1.00 96.88 197 PHE A O 1
ATOM 1639 N N . THR A 1 198 ? 14.754 -5.270 -7.421 1.00 96.06 198 THR A N 1
ATOM 1640 C CA . THR A 1 198 ? 14.789 -4.058 -6.584 1.00 96.06 198 THR A CA 1
ATOM 1641 C C . THR A 1 198 ? 15.497 -2.874 -7.239 1.00 96.06 198 THR A C 1
ATOM 1643 O O . THR A 1 198 ? 15.201 -1.725 -6.916 1.00 96.06 198 THR A O 1
ATOM 1646 N N . GLU A 1 199 ? 16.399 -3.129 -8.188 1.00 92.75 199 GLU A N 1
ATOM 1647 C CA . GLU A 1 199 ? 17.234 -2.108 -8.824 1.00 92.75 199 GLU A CA 1
ATOM 1648 C C . GLU A 1 199 ? 16.769 -1.806 -10.258 1.00 92.75 199 GLU A C 1
ATOM 1650 O O . GLU A 1 199 ? 16.436 -2.711 -11.024 1.00 92.75 199 GLU A O 1
ATOM 1655 N N . ILE A 1 200 ? 16.771 -0.521 -10.640 1.00 94.25 200 ILE A N 1
ATOM 1656 C CA . ILE A 1 200 ? 16.372 -0.047 -11.975 1.00 94.25 200 ILE A CA 1
ATOM 1657 C C . ILE A 1 200 ? 17.534 0.739 -12.593 1.00 94.25 200 ILE A C 1
ATOM 1659 O O . ILE A 1 200 ? 17.682 1.946 -12.396 1.00 94.25 200 ILE A O 1
ATOM 1663 N N . HIS A 1 201 ? 18.379 0.047 -13.363 1.00 88.19 201 HIS A N 1
ATOM 1664 C CA . HIS A 1 201 ? 19.581 0.644 -13.965 1.00 88.19 201 HIS A CA 1
ATOM 1665 C C . HIS A 1 201 ? 19.305 1.484 -15.218 1.00 88.19 201 HIS A C 1
ATOM 1667 O O . HIS A 1 201 ? 20.074 2.386 -15.548 1.00 88.19 201 HIS A O 1
ATOM 1673 N N . THR A 1 202 ? 18.218 1.194 -15.927 1.00 92.75 202 THR A N 1
ATOM 1674 C CA . THR A 1 202 ? 17.765 1.941 -17.105 1.00 92.75 202 THR A CA 1
ATOM 1675 C C . THR A 1 202 ? 16.302 2.318 -16.931 1.00 92.75 202 THR A C 1
ATOM 1677 O O . THR A 1 202 ? 15.595 1.565 -16.264 1.00 92.75 202 THR A O 1
ATOM 1680 N N . PRO A 1 203 ? 15.831 3.422 -17.543 1.00 96.38 203 PRO A N 1
ATOM 1681 C CA . PRO A 1 203 ? 14.423 3.801 -17.509 1.00 96.38 203 PRO A CA 1
ATOM 1682 C C . PRO A 1 203 ? 13.486 2.614 -17.745 1.00 96.38 203 PRO A C 1
ATOM 1684 O O . PRO A 1 203 ? 13.639 1.890 -18.732 1.00 96.38 203 PRO A O 1
ATOM 1687 N N . LEU A 1 204 ? 12.540 2.421 -16.831 1.00 97.06 204 LEU A N 1
ATOM 1688 C CA . LEU A 1 204 ? 11.609 1.302 -16.832 1.00 97.06 204 LEU A CA 1
ATOM 1689 C C . LEU A 1 204 ? 10.188 1.820 -16.633 1.00 97.06 204 LEU A C 1
ATOM 1691 O O . LEU A 1 204 ? 9.928 2.557 -15.683 1.00 97.06 204 LEU A O 1
ATOM 1695 N N . ARG A 1 205 ? 9.268 1.404 -17.506 1.00 98.19 205 ARG A N 1
ATOM 1696 C CA . ARG A 1 205 ? 7.833 1.606 -17.291 1.00 98.19 205 ARG A CA 1
ATOM 1697 C C . ARG A 1 205 ? 7.378 0.681 -16.168 1.00 98.19 205 ARG A C 1
ATOM 1699 O O . ARG A 1 205 ? 7.502 -0.540 -16.298 1.00 98.19 205 ARG A O 1
ATOM 1706 N N . VAL A 1 206 ? 6.842 1.270 -15.106 1.00 98.38 206 VAL A N 1
ATOM 1707 C CA . VAL A 1 206 ? 6.296 0.573 -13.942 1.00 98.38 206 VAL A CA 1
ATOM 1708 C C . VAL A 1 206 ? 4.841 0.973 -13.736 1.00 98.38 206 VAL A C 1
ATOM 1710 O O . VAL A 1 206 ? 4.499 2.157 -13.780 1.00 98.38 206 VAL A O 1
ATOM 1713 N N . VAL A 1 207 ? 3.997 -0.026 -13.507 1.00 98.38 207 VAL A N 1
ATOM 1714 C CA . VAL A 1 207 ? 2.607 0.129 -13.086 1.00 98.38 207 VAL A CA 1
ATOM 1715 C C . VAL A 1 207 ? 2.570 0.300 -11.569 1.00 98.38 207 VAL A C 1
ATOM 1717 O O . VAL A 1 207 ? 3.104 -0.523 -10.825 1.00 98.38 207 VAL A O 1
ATOM 1720 N N . PHE A 1 208 ? 1.932 1.375 -11.127 1.00 97.88 208 PHE A N 1
ATOM 1721 C CA . PHE A 1 208 ? 1.589 1.645 -9.738 1.00 97.88 208 PHE A CA 1
ATOM 1722 C C . PHE A 1 208 ? 0.113 1.308 -9.591 1.00 97.88 208 PHE A C 1
ATOM 1724 O O . PHE A 1 208 ? -0.731 1.974 -10.200 1.00 97.88 208 PHE A O 1
ATOM 1731 N N . ASP A 1 209 ? -0.183 0.238 -8.854 1.00 94.31 209 ASP A N 1
ATOM 1732 C CA . ASP A 1 209 ? -1.528 -0.328 -8.794 1.00 94.31 209 ASP A CA 1
ATOM 1733 C C . ASP A 1 209 ? -2.583 0.741 -8.483 1.00 94.31 209 ASP A C 1
ATOM 1735 O O . ASP A 1 209 ? -2.319 1.654 -7.709 1.00 94.31 209 ASP A O 1
ATOM 1739 N N . HIS A 1 210 ? -3.747 0.687 -9.134 1.00 94.75 210 HIS A N 1
ATOM 1740 C CA . HIS A 1 210 ? -4.765 1.752 -9.168 1.00 94.75 210 HIS A CA 1
ATOM 1741 C C . HIS A 1 210 ? -4.323 3.122 -9.727 1.00 94.75 210 HIS A C 1
ATOM 1743 O O . HIS A 1 210 ? -5.078 3.729 -10.486 1.00 94.75 210 HIS A O 1
ATOM 1749 N N . LEU A 1 211 ? -3.143 3.631 -9.376 1.00 97.69 211 LEU A N 1
ATOM 1750 C CA . LEU A 1 211 ? -2.719 5.010 -9.611 1.00 97.69 211 LEU A CA 1
ATOM 1751 C C . LEU A 1 211 ? -2.359 5.293 -11.065 1.00 97.69 211 LEU A C 1
ATOM 1753 O O . LEU A 1 211 ? -2.605 6.402 -11.534 1.00 97.69 211 LEU A O 1
ATOM 1757 N N . GLY A 1 212 ? -1.799 4.322 -11.785 1.00 97.56 212 GLY A N 1
ATOM 1758 C CA . GLY A 1 212 ? -1.418 4.475 -13.187 1.00 97.56 212 GLY A CA 1
ATOM 1759 C C . GLY A 1 212 ? -0.049 3.880 -13.491 1.00 97.56 212 GLY A C 1
ATOM 1760 O O . GLY A 1 212 ? 0.357 2.884 -12.904 1.00 97.56 212 GLY A O 1
ATOM 1761 N N . GLU A 1 213 ? 0.673 4.480 -14.429 1.00 98.06 213 GLU A N 1
ATOM 1762 C CA . GLU A 1 213 ? 1.978 3.986 -14.867 1.00 98.06 213 GLU A CA 1
ATOM 1763 C C . GLU A 1 213 ? 2.971 5.126 -15.089 1.00 98.06 213 GLU A C 1
ATOM 1765 O O . GLU A 1 213 ? 2.608 6.209 -15.552 1.00 98.06 213 GLU A O 1
ATOM 1770 N N . ALA A 1 214 ? 4.250 4.881 -14.813 1.00 98.25 214 ALA A N 1
ATOM 1771 C CA . ALA A 1 214 ? 5.302 5.863 -15.040 1.00 98.25 214 ALA A CA 1
ATOM 1772 C C . ALA A 1 214 ? 6.605 5.220 -15.509 1.00 98.25 214 ALA A C 1
ATOM 1774 O O . ALA A 1 214 ? 6.951 4.112 -15.106 1.00 98.25 214 ALA A O 1
ATOM 1775 N N . ASP A 1 215 ? 7.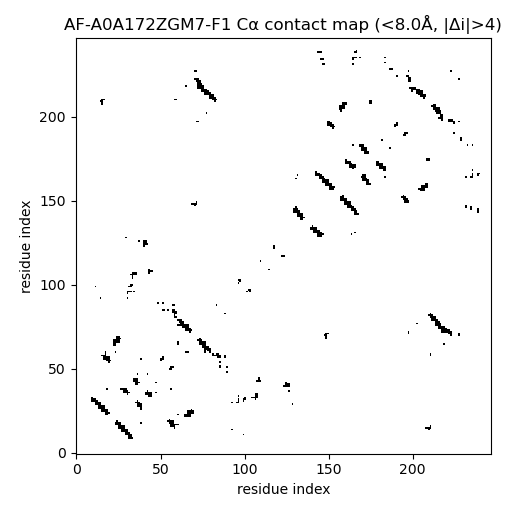334 5.936 -16.359 1.00 98.25 215 ASP A N 1
ATOM 1776 C CA . ASP A 1 215 ? 8.732 5.644 -16.645 1.00 98.25 215 ASP A CA 1
ATOM 1777 C C . ASP A 1 215 ? 9.574 6.174 -15.483 1.00 98.25 215 ASP A C 1
ATOM 1779 O O . ASP A 1 215 ? 9.576 7.380 -15.211 1.00 98.25 215 ASP A O 1
ATOM 1783 N N . ILE A 1 216 ? 10.285 5.282 -14.798 1.00 97.69 216 ILE A N 1
ATOM 1784 C CA . ILE A 1 216 ? 11.116 5.618 -13.642 1.00 97.69 216 ILE A CA 1
ATOM 1785 C C . ILE A 1 216 ? 12.551 5.126 -13.818 1.00 97.69 216 ILE A C 1
ATOM 1787 O O . ILE A 1 216 ? 12.825 4.190 -14.567 1.00 97.69 216 ILE A O 1
ATOM 1791 N N . VAL A 1 217 ? 13.482 5.755 -13.108 1.00 96.38 217 VAL A N 1
ATOM 1792 C CA . VAL A 1 217 ? 14.883 5.324 -13.023 1.00 96.38 217 VAL A CA 1
ATOM 1793 C C . VAL A 1 217 ? 15.386 5.504 -11.596 1.00 96.38 217 VAL A C 1
ATOM 1795 O O . VAL A 1 217 ? 14.972 6.450 -10.921 1.00 96.38 217 VAL A O 1
ATOM 1798 N N . SER A 1 218 ? 16.269 4.620 -11.125 1.00 94.00 218 SER A N 1
ATOM 1799 C CA . SER A 1 218 ? 16.874 4.755 -9.796 1.00 94.00 218 SER A CA 1
ATOM 1800 C C . SER A 1 218 ? 17.501 6.141 -9.597 1.00 94.00 218 SER A C 1
ATOM 1802 O O . SER A 1 218 ? 18.210 6.662 -10.462 1.00 94.00 218 SER A O 1
ATOM 1804 N N . HIS A 1 219 ? 17.238 6.744 -8.440 1.00 88.75 219 HIS A N 1
ATOM 1805 C CA . HIS A 1 219 ? 17.722 8.062 -8.054 1.00 88.75 219 HIS A CA 1
ATOM 1806 C C . HIS A 1 219 ? 18.173 8.046 -6.591 1.00 88.75 219 HIS A C 1
ATOM 1808 O O . HIS A 1 219 ? 17.360 8.019 -5.678 1.00 88.75 219 HIS A O 1
ATOM 1814 N N . GLY A 1 220 ? 19.482 8.084 -6.349 1.00 86.38 220 GLY A N 1
ATOM 1815 C CA . GLY A 1 220 ? 20.017 7.996 -4.990 1.00 86.38 220 GLY A CA 1
ATOM 1816 C C . GLY A 1 220 ? 20.161 6.545 -4.539 1.00 86.38 220 GLY A C 1
ATOM 1817 O O . GLY A 1 220 ? 20.988 5.828 -5.096 1.00 86.38 220 GLY A O 1
ATOM 1818 N N . TYR A 1 221 ? 19.412 6.132 -3.514 1.00 87.75 221 TYR A N 1
ATOM 1819 C CA . TYR A 1 221 ? 19.541 4.796 -2.927 1.00 87.75 221 TYR A CA 1
ATOM 1820 C C . TYR A 1 221 ? 18.565 3.789 -3.551 1.00 87.75 221 TYR A C 1
ATOM 1822 O O . TYR A 1 221 ? 17.439 4.132 -3.912 1.00 87.75 221 TYR A O 1
ATOM 1830 N N . ALA A 1 222 ? 18.997 2.533 -3.617 1.00 90.44 222 ALA A N 1
ATOM 1831 C CA . ALA A 1 222 ? 18.161 1.371 -3.880 1.00 90.44 222 ALA A CA 1
ATOM 1832 C C . ALA A 1 222 ? 18.657 0.217 -3.001 1.00 90.44 222 ALA A C 1
ATOM 1834 O O . ALA A 1 222 ? 19.858 0.096 -2.747 1.00 90.44 222 ALA A O 1
ATOM 1835 N N . VAL A 1 223 ? 17.728 -0.589 -2.500 1.00 93.69 223 VAL A N 1
ATOM 1836 C CA . VAL A 1 223 ? 18.025 -1.803 -1.735 1.00 93.69 223 VAL A CA 1
ATOM 1837 C C . VAL A 1 223 ? 18.440 -2.897 -2.715 1.00 93.69 223 VAL A C 1
ATOM 1839 O O . VAL A 1 223 ? 17.832 -3.042 -3.775 1.00 93.69 223 VAL A O 1
ATOM 1842 N N . ASN A 1 224 ? 19.469 -3.675 -2.385 1.00 94.88 224 ASN A N 1
ATOM 1843 C CA . ASN A 1 224 ? 19.875 -4.796 -3.235 1.00 94.88 224 ASN A CA 1
ATOM 1844 C C . ASN A 1 224 ? 19.018 -6.050 -2.969 1.00 94.88 224 ASN A C 1
ATOM 1846 O O . ASN A 1 224 ? 18.303 -6.143 -1.969 1.00 94.88 224 ASN A O 1
ATOM 1850 N N . ILE A 1 225 ? 19.095 -7.028 -3.872 1.00 95.75 225 ILE A N 1
ATOM 1851 C CA . ILE A 1 225 ? 18.296 -8.259 -3.789 1.00 95.75 225 ILE A CA 1
ATOM 1852 C C . ILE A 1 225 ? 18.545 -9.024 -2.479 1.00 95.75 225 ILE A C 1
ATOM 1854 O O . ILE A 1 225 ? 17.585 -9.461 -1.850 1.00 95.75 225 ILE A O 1
ATOM 1858 N N . GLU A 1 226 ? 19.798 -9.147 -2.031 1.00 95.81 226 GLU A N 1
ATOM 1859 C CA . GLU A 1 226 ? 20.147 -9.876 -0.800 1.00 95.81 226 GLU A CA 1
ATOM 1860 C C . GLU A 1 226 ? 19.514 -9.229 0.440 1.00 95.81 226 GLU A C 1
ATOM 1862 O O . GLU A 1 226 ? 18.867 -9.902 1.239 1.00 95.81 226 GLU A O 1
ATOM 1867 N N . GLN A 1 227 ? 19.619 -7.904 0.561 1.00 95.88 227 GLN A N 1
ATOM 1868 C CA . GLN A 1 227 ? 19.003 -7.131 1.639 1.00 95.88 227 GLN A CA 1
ATOM 1869 C C . GLN A 1 227 ? 17.481 -7.281 1.637 1.00 95.88 227 GLN A C 1
ATOM 1871 O O . GLN A 1 227 ? 16.871 -7.424 2.699 1.00 95.88 227 GLN A O 1
ATOM 1876 N N . LYS A 1 228 ? 16.859 -7.261 0.453 1.00 97.06 228 LYS A N 1
ATOM 1877 C CA . LYS A 1 228 ? 15.407 -7.401 0.329 1.00 97.06 228 LYS A CA 1
ATOM 1878 C C . LYS A 1 228 ? 14.934 -8.810 0.671 1.00 97.06 228 LYS A C 1
ATOM 1880 O O . LYS A 1 228 ? 13.939 -8.971 1.377 1.00 97.06 228 LYS A O 1
ATOM 1885 N N . TYR A 1 229 ? 15.664 -9.823 0.218 1.00 97.12 229 TYR A N 1
ATOM 1886 C CA . TYR A 1 229 ? 15.432 -11.214 0.581 1.00 97.12 229 TYR A CA 1
ATOM 1887 C C . TYR A 1 229 ? 15.522 -11.414 2.102 1.00 97.12 229 TYR A C 1
ATOM 1889 O O . TYR A 1 229 ? 14.596 -11.950 2.715 1.00 97.12 229 TYR A O 1
ATOM 1897 N N . ASP A 1 230 ? 16.584 -10.905 2.732 1.00 96.56 230 ASP A N 1
ATOM 1898 C CA . ASP A 1 230 ? 16.776 -10.981 4.182 1.00 96.56 230 ASP A CA 1
ATOM 1899 C C . ASP A 1 230 ? 15.676 -10.250 4.956 1.00 96.56 230 ASP A C 1
ATOM 1901 O O . ASP A 1 230 ? 15.235 -10.739 6.003 1.00 96.56 230 ASP A O 1
ATOM 1905 N N . GLN A 1 231 ? 15.197 -9.111 4.442 1.00 96.62 231 GLN A N 1
ATOM 1906 C CA . GLN A 1 231 ? 14.067 -8.381 5.012 1.00 96.62 231 GLN A CA 1
ATOM 1907 C C . GLN A 1 231 ? 12.800 -9.247 5.030 1.00 96.62 231 GLN A C 1
ATOM 1909 O O . GLN A 1 231 ? 12.190 -9.406 6.087 1.00 96.62 231 GLN A O 1
ATOM 1914 N N . LEU A 1 232 ? 12.416 -9.839 3.896 1.00 97.06 232 LEU A N 1
ATOM 1915 C CA . LEU A 1 232 ? 11.220 -10.686 3.795 1.00 97.06 232 LEU A CA 1
ATOM 1916 C C . LEU A 1 232 ? 11.338 -11.943 4.680 1.00 97.06 232 LEU A C 1
ATOM 1918 O O . LEU A 1 232 ? 10.398 -12.301 5.392 1.00 97.06 232 LEU A O 1
ATOM 1922 N N . GLN A 1 233 ? 12.525 -12.556 4.748 1.00 96.69 233 GLN A N 1
ATOM 1923 C CA . GLN A 1 233 ? 12.808 -13.657 5.679 1.00 96.69 233 GLN A CA 1
ATOM 1924 C C . GLN A 1 233 ? 12.747 -13.216 7.151 1.00 96.69 233 GLN A C 1
ATOM 1926 O O . GLN A 1 233 ? 12.346 -13.977 8.037 1.00 96.69 233 GLN A O 1
ATOM 1931 N N . ALA A 1 234 ? 13.171 -11.990 7.466 1.00 96.44 234 ALA A N 1
ATOM 1932 C CA . ALA A 1 234 ? 13.060 -11.431 8.810 1.00 96.44 234 ALA A CA 1
ATOM 1933 C C . ALA A 1 234 ? 11.600 -11.173 9.206 1.00 96.44 234 ALA A C 1
ATOM 1935 O O . ALA A 1 234 ? 11.250 -11.430 10.360 1.00 96.44 234 ALA A O 1
ATOM 1936 N N . ILE A 1 235 ? 10.747 -10.738 8.269 1.00 96.56 235 ILE A N 1
ATOM 1937 C CA . ILE A 1 235 ? 9.299 -10.610 8.490 1.00 96.56 235 ILE A CA 1
ATOM 1938 C C . ILE A 1 235 ? 8.707 -11.963 8.903 1.00 96.56 235 ILE A C 1
ATOM 1940 O O . ILE A 1 235 ? 8.130 -12.067 9.987 1.00 96.56 235 ILE A O 1
ATOM 1944 N N . TYR A 1 236 ? 8.934 -13.014 8.106 1.00 96.69 236 TYR A N 1
ATOM 1945 C CA . TYR A 1 236 ? 8.441 -14.364 8.398 1.00 96.69 236 TYR A CA 1
ATOM 1946 C C . TYR A 1 236 ? 8.894 -14.872 9.780 1.00 96.69 236 TYR A C 1
ATOM 1948 O O . TYR A 1 236 ? 8.088 -15.356 10.580 1.00 96.69 236 TYR A O 1
ATOM 1956 N N . ARG A 1 237 ? 10.182 -14.700 10.114 1.00 95.94 237 ARG A N 1
ATOM 1957 C CA . ARG A 1 237 ? 10.732 -15.085 11.428 1.00 95.94 237 ARG A CA 1
ATOM 1958 C C . ARG A 1 237 ? 10.096 -14.304 12.579 1.00 95.94 237 ARG A C 1
ATOM 1960 O O . ARG A 1 237 ? 9.745 -14.901 13.593 1.00 95.94 237 ARG A O 1
ATOM 1967 N N . ARG A 1 238 ? 9.924 -12.985 12.436 1.00 95.12 238 ARG A N 1
ATOM 1968 C CA . ARG A 1 238 ? 9.306 -12.123 13.459 1.00 95.12 238 ARG A CA 1
ATOM 1969 C C . ARG A 1 238 ? 7.855 -12.517 13.728 1.00 95.12 238 ARG A C 1
ATOM 1971 O O . ARG A 1 238 ? 7.437 -12.548 14.884 1.00 95.12 238 ARG A O 1
ATOM 1978 N N . LEU A 1 239 ? 7.097 -12.803 12.673 1.00 94.00 239 LEU A N 1
ATOM 1979 C CA . LEU A 1 239 ? 5.699 -13.218 12.763 1.00 94.00 239 LEU A CA 1
ATOM 1980 C C . LEU A 1 239 ? 5.528 -14.529 13.548 1.00 94.00 239 LEU A C 1
ATOM 1982 O O . LEU A 1 239 ? 4.575 -14.644 14.319 1.00 94.00 239 LEU A O 1
ATOM 1986 N N . ASN A 1 240 ? 6.484 -15.454 13.421 1.00 91.44 240 ASN A N 1
ATOM 1987 C CA . ASN A 1 240 ? 6.520 -16.711 14.173 1.00 91.44 240 ASN A CA 1
ATOM 1988 C C . ASN A 1 240 ? 7.062 -16.546 15.610 1.00 91.44 240 ASN A C 1
ATOM 1990 O O . ASN A 1 240 ? 6.590 -17.213 16.520 1.00 91.44 240 ASN A O 1
ATOM 1994 N N . GLN A 1 241 ? 7.975 -15.603 15.874 1.00 86.56 241 GLN A N 1
ATOM 1995 C CA . GLN A 1 241 ? 8.450 -15.310 17.244 1.00 86.56 241 GLN A CA 1
ATOM 1996 C C . GLN A 1 241 ? 7.406 -14.596 18.117 1.00 86.56 241 GLN A C 1
ATOM 1998 O O . GLN A 1 241 ? 7.390 -14.755 19.337 1.00 86.56 241 GLN A O 1
ATOM 2003 N N . LYS A 1 242 ? 6.519 -13.791 17.516 1.00 66.00 242 LYS A N 1
ATOM 2004 C CA . LYS A 1 242 ? 5.411 -13.140 18.238 1.00 66.00 242 LYS A CA 1
ATOM 2005 C C . LYS A 1 242 ? 4.398 -14.144 18.812 1.00 66.00 242 LYS A C 1
ATOM 2007 O O . LYS A 1 242 ? 3.614 -13.756 19.676 1.00 66.00 242 LYS A O 1
ATOM 2012 N N . GLN A 1 243 ? 4.410 -15.399 18.362 1.00 55.22 243 GLN A N 1
ATOM 2013 C CA . GLN A 1 243 ? 3.550 -16.463 18.878 1.00 55.22 243 GLN A CA 1
ATOM 2014 C C . GLN A 1 243 ? 3.979 -16.906 20.287 1.00 55.22 243 GLN A C 1
ATOM 2016 O O . GLN A 1 243 ? 3.138 -16.964 21.178 1.00 55.22 243 GLN A O 1
ATOM 2021 N N . ASP A 1 244 ? 5.286 -17.048 20.533 1.00 44.28 244 ASP A N 1
ATOM 2022 C CA . ASP A 1 244 ? 5.843 -17.525 21.815 1.00 44.28 244 ASP A CA 1
ATOM 2023 C C . ASP A 1 244 ? 5.703 -16.527 22.983 1.00 44.28 244 ASP A C 1
ATOM 2025 O O . ASP A 1 244 ? 6.008 -16.851 24.127 1.00 44.28 244 ASP A O 1
ATOM 2029 N N . SER A 1 245 ? 5.280 -15.287 22.713 1.00 40.47 245 SER A N 1
ATOM 2030 C CA . SER A 1 245 ? 5.157 -14.214 23.721 1.00 40.47 245 SER A CA 1
ATOM 2031 C C . SER A 1 245 ? 3.713 -13.856 24.083 1.00 40.47 245 SER A C 1
ATOM 2033 O O . SER A 1 245 ? 3.492 -12.933 24.871 1.00 40.47 245 SER A O 1
ATOM 2035 N N . LYS A 1 246 ? 2.731 -14.562 23.508 1.00 41.66 246 LYS A N 1
ATOM 2036 C CA . LYS A 1 246 ? 1.302 -14.419 23.832 1.00 41.66 246 LYS A CA 1
ATOM 2037 C C . LYS A 1 246 ? 0.701 -15.654 24.526 1.00 41.66 246 LYS A C 1
ATOM 2039 O O . LYS A 1 246 ? -0.514 -15.674 24.718 1.00 41.66 246 LYS A O 1
ATOM 2044 N N . GLU A 1 247 ? 1.530 -16.621 24.928 1.00 35.19 247 GLU A N 1
ATOM 2045 C CA . GLU A 1 247 ? 1.191 -17.672 25.909 1.00 35.19 247 GLU A CA 1
ATOM 2046 C C . GLU A 1 247 ? 1.585 -17.247 27.333 1.00 35.19 247 GLU A C 1
ATOM 2048 O O . GLU A 1 247 ? 0.801 -17.537 28.267 1.00 35.19 247 GLU A O 1
#

Radius of gyration: 19.27 Å; Cα contacts (8 Å, |Δi|>4): 463; chains: 1; bounding box: 45×42×60 Å

pLDDT: mean 93.84, std 8.4, range [35.19, 98.5]

Organism: NCBI:txid1616788

InterPro domains:
  IPR056055 Domain of unknown function DUF7638 [PF24644] (2-103)
  IPR056055 Domain of unknown function DUF7638 [PF24644] (136-242)

Mean predicted aligned error: 4.3 Å